Protein AF-A0A2G9QI27-F1 (afdb_monomer)

Foldseek 3Di:
DQCVVQDDPDDPVRQVVVVFKAKDWQCLCPPDQFDQDPNRTDDAFGKIWIWGLHPVLDTGTAWMFRHPDDDPVTDIDGPPDDPVSNVVRVVRVVVSVVVCCVQQVPQLLPAVLLQLLQVLLPVLPDPPRPSNVDGDDHDDDHPPSCVSSLLVAAPLCNQLVSVCVVSVNPPRPPPVCSVVVVVVSVVVCVVVVVVCCVVPVDPVCCVPPVSNVSSVVSCCCVVSVVPPSNDDPDD

Radius of gyration: 22.14 Å; Cα contacts (8 Å, |Δi|>4): 267; chains: 1; bounding box: 46×46×62 Å

InterPro domains:
  IPR000907 Lipo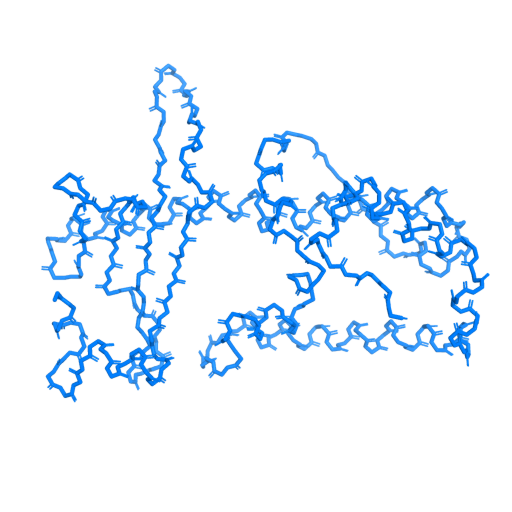xygenase [PTHR11771] (2-231)
  IPR013819 Lipoxygenase, C-terminal [PF00305] (10-133)
  IPR013819 Lipoxygenase, C-terminal [PF00305] (168-229)
  IPR013819 Lipoxygenase, C-terminal [PR00087] (83-100)
  IPR013819 Lipoxygenase, C-terminal [PR00087] (101-118)
  IPR013819 Lipoxygenase, C-terminal [PR00087] (121-141)
  IPR013819 Lipoxygenase, C-terminal [PS51393] (1-235)
  IPR020833 Lipoxygenase, iron binding site [PS00711] (101-115)
  IPR036226 Lipoxigenase, C-terminal domain superfamily [SSF48484] (5-232)

pLDDT: mean 85.85, std 13.84, range [34.34, 98.81]

Nearest PDB structures (foldseek):
  3v98-assembly1_A  TM=9.452E-01  e=3.274E-18  Homo sapiens
  7ttl-assembly1_A  TM=9.485E-01  e=6.113E-18  Homo sapiens
  7ttk-assembly2_B  TM=9.467E-01  e=7.671E-18  Homo sapiens
  7ttl-assembly2_D  TM=9.372E-01  e=9.095E-18  Homo sapiens
  3vf1-assembly1_A  TM=9.117E-01  e=5.371E-14  Gersemia fruticosa

Solvent-accessible surface area (backbone atoms only — not comparable to full-atom values): 13689 Å² total; per-residue (Å²): 133,51,52,85,76,66,42,88,90,57,51,73,69,58,38,46,76,72,67,33,53,46,76,51,74,37,60,88,46,56,89,59,86,63,60,64,58,92,88,39,78,51,84,84,51,15,28,36,38,36,28,36,50,44,101,82,63,45,79,42,77,46,37,36,27,57,45,83,66,81,50,96,92,40,60,72,44,32,80,85,47,57,77,64,60,36,49,50,55,51,49,51,47,52,52,41,49,50,56,46,40,54,49,43,63,42,41,39,66,47,35,45,50,40,21,35,53,19,54,30,31,68,74,44,35,56,86,85,37,80,75,40,79,71,64,82,56,74,89,91,91,54,69,74,63,44,63,56,47,62,74,71,48,31,57,53,66,71,37,65,70,51,36,36,52,76,67,69,52,75,80,57,67,89,47,59,69,59,62,54,47,51,53,52,48,53,53,52,51,52,54,52,49,55,54,45,56,70,78,42,87,44,74,63,55,59,72,68,32,64,48,60,51,49,27,55,49,46,33,40,42,71,60,50,65,62,44,72,85,29,57,78,95,71,134

Secondary structure (DSSP, 8-state):
-THHHH-SS--HHHHHHTT-EEEEE-GGGTTPPPPEETTEEP-----EEEEEE-TTS-EEEEEEESSSS-BTTB-EE-TTS-HHHHHHHHHHHHHHHHHHIIIIIIIIIIIIHHHHHHHHHHHHS-TTSGGGGG------S-HHHHHHHHHH--HHHHSHHHHHHHTT-SS-TT-HHHHHHHHHHHHHHHHHHHHHHHH-SSHHHHHH-HHHHHHHHHIIIIISTT-GGG--S--

Structure (mmCIF, N/CA/C/O backbone):
data_AF-A0A2G9QI27-F1
#
_entry.id   AF-A0A2G9QI27-F1
#
loop_
_atom_site.group_PDB
_atom_site.id
_atom_site.type_symbol
_atom_site.label_atom_id
_atom_site.label_alt_id
_atom_site.label_comp_id
_atom_site.label_asym_id
_atom_site.label_entity_id
_atom_site.label_seq_id
_atom_site.pdbx_PDB_ins_code
_atom_site.Cartn_x
_atom_site.Cartn_y
_atom_site.Cartn_z
_atom_site.occupancy
_atom_site.B_iso_or_equiv
_atom_site.auth_seq_id
_atom_site.auth_comp_id
_atom_site.auth_asym_id
_atom_site.auth_atom_id
_atom_site.pdbx_PDB_model_num
ATOM 1 N N . MET A 1 1 ? -12.528 -4.049 24.364 1.00 91.44 1 MET A N 1
ATOM 2 C CA . MET A 1 1 ? -12.536 -2.636 23.919 1.00 91.44 1 MET A CA 1
ATOM 3 C C . MET A 1 1 ? -13.543 -2.410 22.796 1.00 91.44 1 MET A C 1
ATOM 5 O O . MET A 1 1 ? -14.454 -1.628 22.989 1.00 91.44 1 MET A O 1
ATOM 9 N N . VAL A 1 2 ? -13.463 -3.137 21.677 1.00 95.81 2 VAL A N 1
ATOM 10 C CA . VAL A 1 2 ? -14.290 -2.882 20.474 1.00 95.81 2 VAL A CA 1
ATOM 11 C C . VAL A 1 2 ? -15.661 -3.584 20.431 1.00 95.81 2 VAL A C 1
ATOM 13 O O . VAL A 1 2 ? -16.327 -3.557 19.402 1.00 95.81 2 VAL A O 1
ATOM 16 N N . ALA A 1 3 ? -16.117 -4.204 21.525 1.00 95.19 3 ALA A N 1
ATOM 17 C CA . ALA A 1 3 ? -17.374 -4.970 21.545 1.00 95.19 3 ALA A CA 1
ATOM 18 C C . ALA A 1 3 ? -18.602 -4.125 21.151 1.00 95.19 3 ALA A C 1
ATOM 20 O O . ALA A 1 3 ? -19.490 -4.608 20.460 1.00 95.19 3 ALA A O 1
ATOM 21 N N . SER A 1 4 ? -18.623 -2.839 21.517 1.00 93.50 4 SER A N 1
ATOM 22 C CA . SER A 1 4 ? -19.683 -1.903 21.115 1.00 93.50 4 SER A CA 1
ATOM 23 C C . SER A 1 4 ? -19.742 -1.661 19.604 1.00 93.50 4 SER A C 1
ATOM 25 O O . SER A 1 4 ? -20.809 -1.347 19.089 1.00 93.50 4 SER A O 1
ATOM 27 N N . SER A 1 5 ? -18.615 -1.800 18.897 1.00 95.06 5 SER A N 1
ATOM 28 C CA . SER A 1 5 ? -18.556 -1.664 17.437 1.00 95.06 5 SER A CA 1
ATOM 29 C C . SER A 1 5 ? -18.973 -2.950 16.722 1.00 95.06 5 SER A C 1
ATOM 31 O O . SER A 1 5 ? -19.646 -2.870 15.704 1.00 95.06 5 SER A O 1
ATOM 33 N N . LEU A 1 6 ? -18.597 -4.116 17.261 1.00 95.38 6 LEU A N 1
ATOM 34 C CA . LEU A 1 6 ? -18.857 -5.424 16.641 1.00 95.38 6 LEU A CA 1
ATOM 35 C C . LEU A 1 6 ? -20.254 -5.991 16.957 1.00 95.38 6 LEU A C 1
ATOM 37 O O . LEU A 1 6 ? -20.771 -6.821 16.214 1.00 95.38 6 LEU A O 1
ATOM 41 N N . GLY A 1 7 ? -20.875 -5.552 18.055 1.00 92.00 7 GLY A N 1
ATOM 42 C CA . GLY A 1 7 ? -22.129 -6.116 18.556 1.00 92.00 7 GLY A CA 1
ATOM 43 C C . GLY A 1 7 ? -21.916 -7.360 19.427 1.00 92.00 7 GLY A C 1
ATOM 44 O O . GLY A 1 7 ? -20.814 -7.633 19.897 1.00 92.00 7 GLY A O 1
ATOM 45 N N . THR A 1 8 ? -22.995 -8.099 19.694 1.00 91.00 8 THR A N 1
ATOM 46 C CA . THR A 1 8 ? -22.996 -9.245 20.627 1.00 91.00 8 THR A CA 1
ATOM 47 C C . THR A 1 8 ? -22.889 -10.611 19.950 1.00 91.00 8 THR A C 1
ATOM 49 O O . THR A 1 8 ? -22.671 -11.606 20.635 1.00 91.00 8 THR A O 1
ATOM 52 N N . SER A 1 9 ? -23.057 -10.684 18.628 1.00 93.44 9 SER A N 1
ATOM 53 C CA . SER A 1 9 ? -23.069 -11.941 17.866 1.00 93.44 9 SER A CA 1
ATOM 54 C C . SER A 1 9 ? -21.678 -12.464 17.505 1.00 93.44 9 SER A C 1
ATOM 56 O O . SER A 1 9 ? -21.564 -13.584 17.021 1.00 93.44 9 SER A O 1
ATOM 58 N N . THR A 1 10 ? -20.637 -11.658 17.703 1.00 96.38 10 THR A N 1
ATOM 59 C CA . THR A 1 10 ? -19.260 -11.952 17.296 1.00 96.38 10 THR A CA 1
ATOM 60 C C . THR A 1 10 ? -18.267 -11.340 18.288 1.00 96.38 10 THR A C 1
ATOM 62 O O . THR A 1 10 ? -18.650 -10.701 19.271 1.00 96.38 10 THR A O 1
ATOM 65 N N . ASN A 1 11 ? -16.974 -11.546 18.060 1.00 96.75 11 ASN A N 1
ATOM 66 C CA . ASN A 1 11 ? -15.893 -10.944 18.831 1.00 96.75 11 ASN A CA 1
ATOM 67 C C . ASN A 1 11 ? -14.679 -10.667 17.927 1.00 96.75 11 ASN A C 1
ATOM 69 O O . ASN A 1 11 ? -14.624 -11.119 16.788 1.00 96.75 11 ASN A O 1
ATOM 73 N N . LEU A 1 12 ? -13.699 -9.919 18.442 1.00 97.12 12 LEU A N 1
ATOM 74 C CA . LEU A 1 12 ? -12.542 -9.487 17.651 1.00 97.12 12 LEU A CA 1
ATOM 75 C C . LEU A 1 12 ? -11.708 -10.656 17.103 1.00 97.12 12 LEU A C 1
ATOM 77 O O . LEU A 1 12 ? -11.203 -10.553 15.993 1.00 97.12 12 LEU A O 1
ATOM 81 N N . GLU A 1 13 ? -11.563 -11.739 17.867 1.00 97.50 13 GLU A N 1
ATOM 82 C CA . GLU A 1 13 ? -10.779 -12.907 17.452 1.00 97.50 13 GLU A CA 1
ATOM 83 C C . GLU A 1 13 ? -11.450 -13.609 16.267 1.00 97.50 13 GLU A C 1
ATOM 85 O O . GLU A 1 13 ? -10.797 -13.904 15.271 1.00 97.50 13 GLU A O 1
ATOM 90 N N . THR A 1 14 ? -12.770 -13.799 16.340 1.00 97.44 14 THR A N 1
ATOM 91 C CA . THR A 1 14 ? -13.564 -14.372 15.247 1.00 97.44 14 THR A CA 1
ATOM 92 C C . THR A 1 14 ? -13.491 -13.504 13.990 1.00 97.44 14 THR A C 1
ATOM 94 O O . THR A 1 14 ? -13.113 -14.000 12.936 1.00 97.44 14 THR A O 1
ATOM 97 N N . GLU A 1 15 ? -13.735 -12.194 14.097 1.00 97.44 15 GLU A N 1
ATOM 98 C CA . GLU A 1 15 ? -13.664 -11.289 12.936 1.00 97.44 15 GLU A CA 1
ATOM 99 C C . GLU A 1 15 ? -12.252 -11.205 12.327 1.00 97.44 15 GLU A C 1
ATOM 101 O O . GLU A 1 15 ? -12.100 -10.970 11.127 1.00 97.44 15 GLU A O 1
ATOM 106 N N . LEU A 1 16 ? -11.202 -11.381 13.137 1.00 96.31 16 LEU A N 1
ATOM 107 C CA . LEU A 1 16 ? -9.824 -11.442 12.652 1.00 96.31 16 LEU A CA 1
ATOM 108 C C . LEU A 1 16 ? -9.572 -12.734 11.863 1.00 96.31 16 LEU A C 1
ATOM 110 O O . LEU A 1 16 ? -8.996 -12.674 10.778 1.00 96.31 16 LEU A O 1
ATOM 114 N N . GLN A 1 17 ? -10.017 -13.879 12.387 1.00 96.44 17 GLN A N 1
ATOM 115 C CA . GLN A 1 17 ? -9.896 -15.185 11.728 1.00 96.44 17 GLN A CA 1
ATOM 116 C C . GLN A 1 17 ? -10.695 -15.247 10.421 1.00 96.44 17 GLN A C 1
ATOM 118 O O . GLN A 1 17 ? -10.209 -15.799 9.435 1.00 96.44 17 GLN A O 1
ATOM 123 N N . ASP A 1 18 ? -11.862 -14.605 10.389 1.00 95.38 18 ASP A N 1
ATOM 124 C CA . ASP A 1 18 ? -12.721 -14.509 9.206 1.00 95.38 18 ASP A CA 1
ATOM 125 C C . ASP A 1 18 ? -12.199 -13.499 8.161 1.00 95.38 18 ASP A C 1
ATOM 127 O O . ASP A 1 18 ? -12.771 -13.357 7.079 1.00 95.38 18 ASP A O 1
ATOM 131 N N . GLY A 1 19 ? -11.100 -12.788 8.446 1.00 95.00 19 GLY A N 1
ATOM 132 C CA . GLY A 1 19 ? -10.495 -11.827 7.520 1.00 95.00 19 GLY A CA 1
ATOM 133 C C . GLY A 1 19 ? -11.296 -10.530 7.366 1.00 95.00 19 GLY A C 1
ATOM 134 O O . GLY A 1 19 ? -11.237 -9.873 6.327 1.00 95.00 19 GLY A O 1
ATOM 135 N N . HIS A 1 20 ? -12.071 -10.150 8.383 1.00 96.06 20 HIS A N 1
ATOM 136 C CA . HIS A 1 20 ? -12.878 -8.926 8.393 1.00 96.06 20 HIS A CA 1
ATOM 137 C C . HIS A 1 20 ? -12.188 -7.744 9.081 1.00 96.06 20 HIS A C 1
ATOM 139 O O . HIS A 1 20 ? -12.701 -6.622 9.036 1.00 96.06 20 HIS A O 1
ATOM 145 N N . ILE A 1 21 ? -11.036 -7.969 9.714 1.00 97.75 21 ILE A N 1
ATOM 146 C CA . ILE A 1 21 ? -10.257 -6.939 10.402 1.00 97.75 21 ILE A CA 1
ATOM 147 C C . ILE A 1 21 ? -9.069 -6.507 9.545 1.00 97.75 21 ILE A C 1
ATOM 149 O O . ILE A 1 21 ? -8.271 -7.323 9.093 1.00 97.75 21 ILE A O 1
ATOM 153 N N . PHE A 1 22 ? -8.931 -5.196 9.376 1.00 97.62 22 PHE A N 1
ATOM 154 C CA . PHE A 1 22 ? -7.887 -4.559 8.580 1.00 97.62 22 PHE A CA 1
ATOM 155 C C . PHE A 1 22 ? -7.121 -3.550 9.425 1.00 97.62 22 PHE A C 1
ATOM 157 O O . PHE A 1 22 ? -7.638 -3.018 10.409 1.00 97.62 22 PHE A O 1
ATOM 164 N N . ILE A 1 23 ? -5.891 -3.244 9.022 1.00 97.81 23 ILE A N 1
ATOM 165 C CA . ILE A 1 23 ? -5.057 -2.263 9.711 1.00 97.81 23 ILE A CA 1
ATOM 166 C C . ILE A 1 23 ? -4.420 -1.291 8.721 1.00 97.81 23 ILE A C 1
ATOM 168 O O . ILE A 1 23 ? -3.881 -1.689 7.690 1.00 97.81 23 ILE A O 1
ATOM 172 N N . ALA A 1 24 ? -4.463 -0.005 9.062 1.00 97.75 24 ALA A N 1
ATOM 173 C CA . ALA A 1 24 ? -3.605 1.012 8.472 1.00 97.75 24 ALA A CA 1
ATOM 174 C C . ALA A 1 24 ? -2.523 1.384 9.495 1.00 97.75 24 ALA A C 1
ATOM 176 O O . ALA A 1 24 ? -2.810 2.057 10.491 1.00 97.75 24 ALA A O 1
ATOM 177 N N . ASP A 1 25 ? -1.299 0.907 9.261 1.00 98.12 25 ASP A N 1
ATOM 178 C CA . ASP A 1 25 ? -0.141 1.126 10.132 1.00 98.12 25 ASP A CA 1
ATOM 179 C C . ASP A 1 25 ? 0.815 2.167 9.528 1.00 98.12 25 ASP A C 1
ATOM 181 O O . ASP A 1 25 ? 1.464 1.938 8.506 1.00 98.12 25 ASP A O 1
ATOM 185 N N . TYR A 1 26 ? 0.924 3.318 10.192 1.00 97.12 26 TYR A N 1
ATOM 186 C CA . TYR A 1 26 ? 1.768 4.438 9.777 1.00 97.12 26 TYR A CA 1
ATOM 187 C C . TYR A 1 26 ? 3.135 4.439 10.477 1.00 97.12 26 TYR A C 1
ATOM 189 O O . TYR A 1 26 ? 3.754 5.494 10.643 1.00 97.12 26 TYR A O 1
ATOM 197 N N . LYS A 1 27 ? 3.652 3.265 10.860 1.00 96.62 27 LYS A N 1
ATOM 198 C CA . LYS A 1 27 ? 4.980 3.077 11.471 1.00 96.62 27 LYS A CA 1
ATOM 199 C C . LYS A 1 27 ? 6.125 3.768 10.734 1.00 96.62 27 LYS A C 1
ATOM 201 O O . LYS A 1 27 ? 7.091 4.191 11.365 1.00 96.62 27 LYS A O 1
ATOM 206 N N . ILE A 1 28 ? 6.027 3.937 9.414 1.00 92.44 28 ILE A N 1
ATOM 207 C CA . ILE A 1 28 ? 7.035 4.655 8.617 1.00 92.44 28 ILE A CA 1
ATOM 208 C C . ILE A 1 28 ? 7.287 6.092 9.116 1.00 92.44 28 ILE A C 1
ATOM 210 O O . ILE A 1 28 ? 8.400 6.611 8.974 1.00 92.44 28 ILE A O 1
ATOM 214 N N . LEU A 1 29 ? 6.283 6.708 9.751 1.00 91.12 29 LEU A N 1
ATOM 215 C CA . LEU A 1 29 ? 6.344 8.056 10.316 1.00 91.12 29 LEU A CA 1
ATOM 216 C C . LEU A 1 29 ? 6.991 8.111 11.706 1.00 91.12 29 LEU A C 1
ATOM 218 O O . LEU A 1 29 ? 7.265 9.200 12.216 1.00 91.12 29 LEU A O 1
ATOM 222 N N . GLU A 1 30 ? 7.262 6.962 12.330 1.00 93.12 30 GLU A N 1
ATOM 223 C CA . GLU A 1 30 ? 7.841 6.911 13.667 1.00 93.12 30 GLU A CA 1
ATOM 224 C C . GLU A 1 30 ? 9.182 7.667 13.705 1.00 93.12 30 GLU A C 1
ATOM 226 O O . GLU A 1 30 ? 10.089 7.459 12.882 1.00 93.12 30 GLU A O 1
ATOM 231 N N . LYS A 1 31 ? 9.303 8.577 14.682 1.00 87.31 31 LYS A N 1
ATOM 232 C CA . LYS A 1 31 ? 10.508 9.388 14.931 1.00 87.31 31 LYS A CA 1
ATOM 233 C C . LYS A 1 31 ? 10.975 10.179 13.699 1.00 87.31 31 LYS A C 1
ATOM 235 O O . LYS A 1 31 ? 12.172 10.443 13.555 1.00 87.31 31 LYS A O 1
ATOM 240 N N . ILE A 1 32 ? 10.070 10.539 12.787 1.00 82.44 32 ILE A N 1
ATOM 241 C CA . ILE A 1 32 ? 10.383 11.527 11.752 1.00 82.44 32 ILE A CA 1
ATOM 242 C C . ILE A 1 32 ? 10.510 12.907 12.424 1.00 82.44 32 ILE A C 1
ATOM 244 O O . ILE A 1 32 ? 9.596 13.315 13.145 1.00 82.44 32 ILE A O 1
ATOM 248 N N . PRO A 1 33 ? 11.628 13.633 12.225 1.00 81.94 33 PRO A N 1
ATOM 249 C CA . PRO A 1 33 ? 11.762 15.002 12.708 1.00 81.94 33 PRO A CA 1
ATOM 250 C C . PRO A 1 33 ? 10.695 15.906 12.091 1.00 81.94 33 PRO A C 1
ATOM 252 O O . PRO A 1 33 ? 10.458 15.859 10.884 1.00 81.94 33 PRO A O 1
ATOM 255 N N . THR A 1 34 ? 10.069 16.747 12.908 1.00 79.94 34 THR A N 1
ATOM 256 C CA . THR A 1 34 ? 9.043 17.681 12.445 1.00 79.94 34 THR A CA 1
ATOM 257 C C . THR A 1 34 ? 9.624 19.055 12.143 1.00 79.94 34 THR A C 1
ATOM 259 O O . THR A 1 34 ? 10.652 19.456 12.688 1.00 79.94 34 THR A O 1
ATOM 262 N N . ASN A 1 35 ? 8.951 19.782 11.253 1.00 78.94 35 ASN A N 1
ATOM 263 C CA . ASN A 1 35 ? 9.350 21.130 10.870 1.00 78.94 35 ASN A CA 1
ATOM 264 C C . ASN A 1 35 ? 8.940 22.172 11.934 1.00 78.94 35 ASN A C 1
ATOM 266 O O . ASN A 1 35 ? 8.091 21.919 12.793 1.00 78.94 35 ASN A O 1
ATOM 270 N N . THR A 1 36 ? 9.490 23.377 11.822 1.00 78.31 36 THR A N 1
ATOM 271 C CA . THR A 1 36 ? 9.045 24.574 12.539 1.00 78.31 36 THR A CA 1
ATOM 272 C C . THR A 1 36 ? 8.534 25.578 11.510 1.00 78.31 36 THR A C 1
ATOM 274 O O . THR A 1 36 ? 9.276 26.002 10.630 1.00 78.31 36 THR A O 1
ATOM 277 N N . ILE A 1 37 ? 7.264 25.972 11.609 1.00 73.00 37 ILE A N 1
ATOM 278 C CA . ILE A 1 37 ? 6.630 26.914 10.675 1.00 73.00 37 ILE A CA 1
ATOM 279 C C . ILE A 1 37 ? 6.314 28.193 11.435 1.00 73.00 37 ILE A C 1
ATOM 281 O O . ILE A 1 37 ? 5.560 28.157 12.406 1.00 73.00 37 ILE A O 1
ATOM 285 N N . LYS A 1 38 ? 6.874 29.326 10.988 1.00 84.31 38 LYS A N 1
ATOM 286 C CA . LYS A 1 38 ? 6.726 30.631 11.663 1.00 84.31 38 LYS A CA 1
ATOM 287 C C . LYS A 1 38 ? 7.052 30.530 13.160 1.00 84.31 38 LYS A C 1
ATOM 289 O O . LYS A 1 38 ? 6.225 30.875 13.998 1.00 84.31 38 LYS A O 1
ATOM 294 N N . GLU A 1 39 ? 8.211 29.941 13.465 1.00 91.75 39 GLU A N 1
ATOM 295 C CA . GLU A 1 39 ? 8.712 29.690 14.831 1.00 91.75 39 GLU A CA 1
ATOM 296 C C . GLU A 1 39 ? 7.841 28.753 15.691 1.00 91.75 39 GLU A C 1
ATOM 298 O O . GLU A 1 39 ? 8.167 28.471 16.841 1.00 91.75 39 GLU A O 1
ATOM 303 N N . LYS A 1 40 ? 6.766 28.183 15.132 1.00 78.44 40 LYS A N 1
ATOM 304 C CA . LYS A 1 40 ? 5.913 27.211 15.820 1.00 78.44 40 LYS A CA 1
ATOM 305 C C . LYS A 1 40 ? 6.302 25.794 15.436 1.00 78.44 40 LYS A C 1
ATOM 307 O O . LYS A 1 40 ? 6.199 25.402 14.267 1.00 78.44 40 LYS A O 1
ATOM 312 N N . LYS A 1 41 ? 6.707 25.013 16.437 1.00 85.81 41 LYS A N 1
ATOM 313 C CA . LYS A 1 41 ? 6.976 23.581 16.288 1.00 85.81 41 LYS A CA 1
ATOM 314 C C . LYS A 1 41 ? 5.732 22.869 15.754 1.00 85.81 41 LYS A C 1
ATOM 316 O O . LYS A 1 41 ? 4.639 23.047 16.286 1.00 85.81 41 LYS A O 1
ATOM 321 N N . GLN A 1 42 ? 5.910 22.084 14.697 1.00 88.38 42 GLN A N 1
ATOM 322 C CA . GLN A 1 42 ? 4.878 21.201 14.165 1.00 88.38 42 GLN A CA 1
ATOM 323 C C . GLN A 1 42 ? 4.987 19.818 14.812 1.00 88.38 42 GLN A C 1
ATOM 325 O O . GLN A 1 42 ? 6.015 19.459 15.395 1.00 88.38 42 GLN A O 1
ATOM 330 N N . TYR A 1 43 ? 3.925 19.031 14.695 1.00 85.62 43 TYR A N 1
ATOM 331 C CA . TYR A 1 43 ? 3.801 17.730 15.340 1.00 85.62 43 TYR A CA 1
ATOM 332 C C . TYR A 1 43 ? 3.330 16.695 14.324 1.00 85.62 43 TYR A C 1
ATOM 334 O O . TYR A 1 43 ? 2.619 17.026 13.379 1.00 85.62 43 TYR A O 1
ATOM 342 N N . LEU A 1 44 ? 3.752 15.453 14.529 1.00 89.00 44 LEU A N 1
ATOM 343 C CA . LEU A 1 44 ? 3.434 14.322 13.672 1.00 89.00 44 LEU A CA 1
ATOM 344 C C . LEU A 1 44 ? 3.187 13.101 14.554 1.00 89.00 44 LEU A C 1
ATOM 346 O O . LEU A 1 44 ? 3.934 12.863 15.504 1.00 89.00 44 LEU A O 1
ATOM 350 N N . ALA A 1 45 ? 2.146 12.347 14.223 1.00 93.62 45 ALA A N 1
ATOM 351 C CA . ALA A 1 45 ? 1.829 11.066 14.837 1.00 93.62 45 ALA A CA 1
ATOM 352 C C . ALA A 1 45 ? 2.276 9.911 13.923 1.00 93.62 45 ALA A C 1
ATOM 354 O O . ALA A 1 45 ? 2.416 10.089 12.713 1.00 93.62 45 ALA A O 1
ATOM 355 N N . ALA A 1 46 ? 2.441 8.717 14.495 1.00 96.69 46 ALA A N 1
ATOM 356 C CA . ALA A 1 46 ? 2.664 7.474 13.750 1.00 96.69 46 ALA A CA 1
ATOM 357 C C . ALA A 1 46 ? 1.566 6.461 14.116 1.00 96.69 46 ALA A C 1
ATOM 359 O O . ALA A 1 46 ? 1.837 5.491 14.833 1.00 96.69 46 ALA A O 1
ATOM 360 N N . PRO A 1 47 ? 0.309 6.737 13.721 1.00 98.06 47 PRO A N 1
ATOM 361 C CA . PRO A 1 47 ? -0.837 6.012 14.236 1.00 98.06 47 PRO A CA 1
ATOM 362 C C . PRO A 1 47 ? -0.952 4.584 13.692 1.00 98.06 47 PRO A C 1
ATOM 364 O O . PRO A 1 47 ? -0.442 4.261 12.622 1.00 98.06 47 PRO A O 1
ATOM 367 N N . MET A 1 48 ? -1.707 3.762 14.412 1.00 98.62 48 MET A N 1
ATOM 368 C CA . MET A 1 48 ? -2.288 2.509 13.936 1.00 98.62 48 MET A CA 1
ATOM 369 C C . MET A 1 48 ? -3.809 2.645 13.997 1.00 98.62 48 MET A C 1
ATOM 371 O O . MET A 1 48 ? -4.363 2.973 15.049 1.00 98.62 48 MET A O 1
ATOM 375 N N . CYS A 1 49 ? -4.481 2.424 12.869 1.00 98.62 49 CYS A N 1
ATOM 376 C CA . CYS A 1 49 ? -5.937 2.468 12.760 1.00 98.62 49 CYS A CA 1
ATOM 377 C C . CYS A 1 49 ? -6.457 1.068 12.434 1.00 98.62 49 CYS A C 1
ATOM 379 O O . CYS A 1 49 ? -6.141 0.530 11.372 1.00 98.62 49 CYS A O 1
ATOM 381 N N . LEU A 1 50 ? -7.239 0.491 13.344 1.00 98.50 50 LEU A N 1
ATOM 382 C CA . LEU A 1 50 ? -7.904 -0.790 13.150 1.00 98.50 50 LEU A CA 1
ATOM 383 C C . LEU A 1 50 ? -9.275 -0.549 12.519 1.00 98.50 50 LEU A C 1
ATOM 385 O O . LEU A 1 50 ? -10.063 0.261 13.022 1.00 98.50 50 LEU A O 1
ATOM 389 N N . LEU A 1 51 ? -9.562 -1.259 11.436 1.00 98.19 51 LEU A N 1
ATOM 390 C CA . LEU A 1 51 ? -10.813 -1.168 10.702 1.00 98.19 51 LEU A CA 1
ATOM 391 C C . LEU A 1 51 ? -11.513 -2.523 10.661 1.00 98.19 51 LEU A C 1
ATOM 393 O O . LEU A 1 51 ? -10.871 -3.569 10.683 1.00 98.19 51 LEU A O 1
ATOM 397 N N . TRP A 1 52 ? -12.834 -2.484 10.569 1.00 97.69 52 TRP A N 1
ATOM 398 C CA . TRP A 1 52 ? -13.683 -3.659 10.444 1.00 97.69 52 TRP A CA 1
ATOM 399 C C . TRP A 1 52 ? -14.555 -3.536 9.203 1.00 97.69 52 TRP A C 1
ATOM 401 O O . TRP A 1 52 ? -15.157 -2.484 8.975 1.00 97.69 52 TRP A O 1
ATOM 411 N N . LYS A 1 53 ? -14.605 -4.597 8.397 1.00 96.12 53 LYS A N 1
ATOM 412 C CA . LYS A 1 53 ? -15.592 -4.753 7.332 1.00 96.12 53 LYS A CA 1
ATOM 413 C C . LYS A 1 53 ? -16.891 -5.228 7.974 1.00 96.12 53 LYS A C 1
ATOM 415 O O . LYS A 1 53 ? -17.014 -6.394 8.334 1.00 96.12 53 LYS A O 1
ATOM 420 N N . ASN A 1 54 ? -17.843 -4.317 8.130 1.00 94.25 54 ASN A N 1
ATOM 421 C CA . ASN A 1 54 ? -19.133 -4.644 8.727 1.00 94.25 54 ASN A CA 1
ATOM 422 C C . ASN A 1 54 ? -19.980 -5.548 7.796 1.00 94.25 54 ASN A C 1
ATOM 424 O O . ASN A 1 54 ? -19.648 -5.706 6.618 1.00 94.25 54 ASN A O 1
ATOM 428 N N . PRO A 1 55 ? -21.110 -6.108 8.269 1.00 93.56 55 PRO A N 1
ATOM 429 C CA . PRO A 1 55 ? -21.996 -6.936 7.441 1.00 93.56 55 PRO A CA 1
ATOM 430 C C . PRO A 1 55 ? -22.653 -6.203 6.259 1.00 93.56 55 PRO A C 1
ATOM 432 O O . PRO A 1 55 ? -23.306 -6.835 5.436 1.00 93.56 55 PRO A O 1
ATOM 435 N N . GLN A 1 56 ? -22.524 -4.875 6.188 1.00 93.31 56 GLN A N 1
ATOM 436 C CA . GLN A 1 56 ? -22.945 -4.049 5.053 1.00 93.31 56 GLN A CA 1
ATOM 437 C C . GLN A 1 56 ? -21.793 -3.808 4.065 1.00 93.31 56 GLN A C 1
ATOM 439 O O . GLN A 1 56 ? -21.902 -2.934 3.206 1.00 93.31 56 GLN A O 1
ATOM 444 N N . ASP A 1 57 ? -20.690 -4.553 4.196 1.00 92.75 57 ASP A N 1
ATOM 445 C CA . ASP A 1 57 ? -19.516 -4.480 3.331 1.00 92.75 57 ASP A CA 1
ATOM 446 C C . ASP A 1 57 ? -18.820 -3.106 3.338 1.00 92.75 57 ASP A C 1
ATOM 448 O O . ASP A 1 57 ? -18.151 -2.705 2.382 1.00 92.75 57 ASP A O 1
ATOM 452 N N . GLN A 1 58 ? -18.952 -2.374 4.448 1.00 93.44 58 GLN A N 1
ATOM 453 C CA . GLN A 1 58 ? -18.294 -1.091 4.672 1.00 93.44 58 GLN A CA 1
ATOM 454 C C . GLN A 1 58 ? -17.112 -1.256 5.617 1.00 93.44 58 GLN A C 1
ATOM 456 O O . GLN A 1 58 ? -17.234 -1.838 6.696 1.00 93.44 58 GLN A O 1
ATOM 461 N N . LEU A 1 59 ? -15.980 -0.667 5.243 1.00 95.06 59 LEU A N 1
ATOM 462 C CA . LEU A 1 59 ? -14.801 -0.618 6.092 1.00 95.06 59 LEU A CA 1
ATOM 463 C C . LEU A 1 59 ? -14.884 0.591 7.034 1.00 95.06 59 LEU A C 1
ATOM 465 O O . LEU A 1 59 ? -14.822 1.739 6.590 1.00 95.06 59 LEU A O 1
ATOM 469 N N . VAL A 1 60 ? -15.022 0.343 8.336 1.00 96.88 60 VAL A N 1
ATOM 470 C CA . VAL A 1 60 ? -15.198 1.389 9.354 1.00 96.88 60 VAL A CA 1
ATOM 471 C C . VAL A 1 60 ? -14.108 1.326 10.429 1.00 96.88 60 VAL A C 1
ATOM 473 O O . VAL A 1 60 ? -13.722 0.232 10.837 1.00 96.88 60 VAL A O 1
ATOM 476 N N . PRO A 1 61 ? -13.586 2.469 10.913 1.00 98.19 61 PRO A N 1
ATOM 477 C CA . PRO A 1 61 ? -12.579 2.480 11.971 1.00 98.19 61 PRO A CA 1
ATOM 478 C C . PRO A 1 61 ? -13.202 2.124 13.327 1.00 98.19 61 PRO A C 1
ATOM 480 O O . PRO A 1 61 ? -14.196 2.731 13.727 1.00 98.19 61 PRO A O 1
ATOM 483 N N . ILE A 1 62 ? -12.586 1.184 14.047 1.00 98.50 62 ILE A N 1
ATOM 484 C CA . ILE A 1 62 ? -13.068 0.684 15.348 1.00 98.50 62 ILE A CA 1
ATOM 485 C C . ILE A 1 62 ? -12.093 0.940 16.505 1.00 98.50 62 ILE A C 1
ATOM 487 O O . ILE A 1 62 ? -12.507 0.903 17.662 1.00 98.50 62 ILE A O 1
ATOM 491 N N . ALA A 1 63 ? -10.820 1.225 16.218 1.00 98.62 63 ALA A N 1
ATOM 492 C CA . ALA A 1 63 ? -9.834 1.631 17.219 1.00 98.62 63 ALA A CA 1
ATOM 493 C C . ALA A 1 63 ? -8.684 2.423 16.581 1.00 98.62 63 ALA A C 1
ATOM 495 O O . ALA A 1 63 ? -8.264 2.118 15.464 1.00 98.62 63 ALA A O 1
ATOM 496 N N . ILE A 1 64 ? -8.155 3.422 17.290 1.00 98.81 64 ILE A N 1
ATOM 497 C CA . ILE A 1 64 ? -6.999 4.218 16.852 1.00 98.81 64 ILE A CA 1
ATOM 498 C C . ILE A 1 64 ? -6.013 4.380 18.009 1.00 98.81 64 ILE A C 1
ATOM 500 O O . ILE A 1 64 ? -6.371 4.901 19.060 1.00 98.81 64 ILE A O 1
ATOM 504 N N . GLN A 1 65 ? -4.747 4.026 17.789 1.00 98.50 65 GLN A N 1
ATOM 505 C CA . GLN A 1 65 ? -3.634 4.380 18.676 1.00 98.50 65 GLN A CA 1
ATOM 506 C C . GLN A 1 65 ? -2.724 5.373 17.947 1.00 98.50 65 GLN A C 1
ATOM 508 O O . GLN A 1 65 ? -2.303 5.099 16.830 1.00 98.50 65 GLN A O 1
ATOM 513 N N . LEU A 1 66 ? -2.410 6.532 18.541 1.00 97.75 66 LEU A N 1
ATOM 514 C CA . LEU A 1 66 ? -1.673 7.609 17.845 1.00 97.75 66 LEU A CA 1
ATOM 515 C C . LEU A 1 66 ? -0.139 7.451 17.837 1.00 97.75 66 LEU A C 1
ATOM 517 O O . LEU A 1 66 ? 0.564 8.225 17.185 1.00 97.75 66 LEU A O 1
ATOM 521 N N . SER A 1 67 ? 0.383 6.443 18.533 1.00 96.06 67 SER A N 1
ATOM 522 C CA . SER A 1 67 ? 1.806 6.098 18.571 1.00 96.06 67 SER A CA 1
ATOM 523 C C . SER A 1 67 ? 1.995 4.599 18.370 1.00 96.06 67 SER A C 1
ATOM 525 O O . SER A 1 67 ? 1.089 3.807 18.623 1.00 96.06 67 SER A O 1
ATOM 527 N N . GLN A 1 68 ? 3.198 4.211 17.959 1.00 97.00 68 GLN A N 1
ATOM 528 C CA . GLN A 1 68 ? 3.601 2.816 17.784 1.00 97.00 68 GLN A CA 1
ATOM 529 C C . GLN A 1 68 ? 3.798 2.090 19.120 1.00 97.00 68 GLN A C 1
ATOM 531 O O . GLN A 1 68 ? 3.546 0.893 19.221 1.00 97.00 68 GLN A O 1
ATOM 536 N N . THR A 1 69 ? 4.219 2.814 20.160 1.00 95.25 69 THR A N 1
ATOM 537 C CA . THR A 1 69 ? 4.481 2.235 21.482 1.00 95.25 69 THR A CA 1
ATOM 538 C C . THR A 1 69 ? 3.267 2.434 22.392 1.00 95.25 69 THR A C 1
ATOM 540 O O . THR A 1 69 ? 2.912 3.588 22.645 1.00 95.25 69 THR A O 1
ATOM 543 N N . PRO A 1 70 ? 2.636 1.360 22.903 1.00 94.25 70 PRO A N 1
ATOM 544 C CA . PRO A 1 70 ? 1.548 1.480 23.869 1.00 94.25 70 PRO A CA 1
ATOM 545 C C . PRO A 1 70 ? 2.069 2.003 25.215 1.00 94.25 70 PRO A C 1
ATOM 547 O O . PRO A 1 70 ? 3.223 1.774 25.582 1.00 94.25 70 PRO A O 1
ATOM 550 N N . GLY A 1 71 ? 1.218 2.687 25.976 1.00 90.06 71 GLY A N 1
ATOM 551 C CA . GLY A 1 71 ? 1.567 3.173 27.310 1.00 90.06 71 GLY A CA 1
ATOM 552 C C . GLY A 1 71 ? 0.492 4.069 27.911 1.00 90.06 71 GLY A C 1
ATOM 553 O O . GLY A 1 71 ? -0.466 4.437 27.238 1.00 90.06 71 GLY A O 1
ATOM 554 N N . GLU A 1 72 ? 0.682 4.460 29.171 1.00 88.69 72 GLU A N 1
ATOM 555 C CA . GLU A 1 72 ? -0.278 5.268 29.942 1.00 88.69 72 GLU A CA 1
ATOM 556 C C . GLU A 1 72 ? -0.663 6.586 29.243 1.00 88.69 72 GLU A C 1
ATOM 558 O O . GLU A 1 72 ? -1.809 7.018 29.301 1.00 88.69 72 GLU A O 1
ATOM 563 N N . HIS A 1 73 ? 0.272 7.192 28.503 1.00 89.75 73 HIS A N 1
ATOM 564 C CA . HIS A 1 73 ? 0.051 8.431 27.745 1.00 89.75 73 HIS A CA 1
ATOM 565 C C . HIS A 1 73 ? -0.289 8.214 26.263 1.00 89.75 73 HIS A C 1
ATOM 567 O O . HIS A 1 73 ? -0.321 9.168 25.489 1.00 89.75 73 HIS A O 1
ATOM 573 N N . THR A 1 74 ? -0.506 6.968 25.842 1.00 90.94 74 THR A N 1
ATOM 574 C CA . THR A 1 74 ? -0.893 6.616 24.469 1.00 90.94 74 THR A CA 1
ATOM 575 C C . THR A 1 74 ? -2.177 5.787 24.516 1.00 90.94 74 THR A C 1
ATOM 577 O O . THR A 1 74 ? -2.123 4.564 24.369 1.00 90.94 74 THR A O 1
ATOM 580 N N . PRO A 1 75 ? -3.335 6.429 24.753 1.00 96.12 75 PRO A N 1
ATOM 581 C CA . PRO A 1 75 ? -4.602 5.721 24.805 1.00 96.12 75 PRO A CA 1
ATOM 582 C C . PRO A 1 75 ? -4.971 5.147 23.433 1.00 96.12 75 PRO A C 1
ATOM 584 O O . PRO A 1 75 ? -4.580 5.665 22.380 1.00 96.12 75 PRO A O 1
ATOM 587 N N . VAL A 1 76 ? -5.770 4.083 23.464 1.00 98.06 76 VAL A N 1
ATOM 588 C CA . VAL A 1 76 ? -6.470 3.567 22.289 1.00 98.06 76 VAL A CA 1
ATOM 589 C C . VAL A 1 76 ? -7.841 4.229 22.254 1.00 98.06 76 VAL A C 1
ATOM 591 O O . VAL A 1 76 ? -8.695 3.923 23.083 1.00 98.06 76 VAL A O 1
ATOM 594 N N . PHE A 1 77 ? -8.027 5.136 21.301 1.00 98.44 77 PHE A N 1
ATOM 595 C CA . PHE A 1 77 ? -9.284 5.838 21.081 1.00 98.44 77 PHE A CA 1
ATOM 596 C C . PHE A 1 77 ? -10.290 4.927 20.378 1.00 98.44 77 PHE A C 1
ATOM 598 O O . PHE A 1 77 ? -9.928 4.180 19.462 1.00 98.44 77 PHE A O 1
ATOM 605 N N . LEU A 1 78 ? -11.554 5.021 20.777 1.00 98.50 78 LEU A N 1
ATOM 606 C CA . LEU A 1 78 ? -12.661 4.206 20.283 1.00 98.50 78 LEU A CA 1
ATOM 607 C C . LEU A 1 78 ? -13.814 5.089 19.774 1.00 98.50 78 LEU A C 1
ATOM 609 O O . LEU A 1 78 ? -14.001 6.205 20.259 1.00 98.50 78 LEU A O 1
ATOM 613 N N . PRO A 1 79 ? -14.673 4.581 18.869 1.00 98.06 79 PRO A N 1
ATOM 614 C CA . PRO A 1 79 ? -15.890 5.284 18.455 1.00 98.06 79 PRO A CA 1
ATOM 615 C C . PRO A 1 79 ? -16.855 5.626 19.598 1.00 98.06 79 PRO A C 1
ATOM 617 O O . PRO A 1 79 ? -17.689 6.513 19.437 1.00 98.06 79 PRO A O 1
ATOM 620 N N . SER A 1 80 ? -16.766 4.908 20.723 1.00 97.38 80 SER A N 1
ATOM 621 C CA . SER A 1 80 ? -17.572 5.126 21.929 1.00 97.38 80 SER A CA 1
ATOM 622 C C . SER A 1 80 ? -17.047 6.231 22.848 1.00 97.38 80 SER A C 1
ATOM 624 O O . SER A 1 80 ? -17.725 6.561 23.820 1.00 97.38 80 SER A O 1
ATOM 626 N N . ASP A 1 81 ? -15.854 6.767 22.583 1.00 98.06 81 ASP A N 1
ATOM 627 C CA . ASP A 1 81 ? -15.302 7.881 23.353 1.00 98.06 81 ASP A CA 1
ATOM 628 C C . ASP A 1 81 ? -16.084 9.175 23.084 1.00 98.06 81 ASP A C 1
ATOM 630 O O . ASP A 1 81 ? -17.027 9.223 22.285 1.00 98.06 81 ASP A O 1
ATOM 634 N N . SER A 1 82 ? -15.694 10.265 23.752 1.00 98.19 82 SER A N 1
ATOM 635 C CA . SER A 1 82 ? -16.328 11.556 23.512 1.00 98.19 82 SER A CA 1
ATOM 636 C C . SER A 1 82 ? -16.226 11.951 22.033 1.00 98.19 82 SER A C 1
ATOM 638 O O . SER A 1 82 ? -15.257 11.638 21.332 1.00 98.19 82 SER A O 1
ATOM 640 N N . LYS A 1 83 ? -17.228 12.698 21.555 1.00 97.75 83 LYS A N 1
ATOM 641 C CA . LYS A 1 83 ? -17.299 13.159 20.159 1.00 97.75 83 LYS A CA 1
ATOM 642 C C . LYS A 1 83 ? -15.986 13.790 19.687 1.00 97.75 83 LYS A C 1
ATOM 644 O O . LYS A 1 83 ? -15.593 13.582 18.540 1.00 97.75 83 LYS A O 1
ATOM 649 N N . PHE A 1 84 ? -15.342 14.587 20.539 1.00 98.25 84 PHE A N 1
ATOM 650 C CA . PHE A 1 84 ? -14.133 15.318 20.172 1.00 98.25 84 PHE A CA 1
ATOM 651 C C . PHE A 1 84 ? -12.870 14.466 20.263 1.00 98.25 84 PHE A C 1
ATOM 653 O O . PHE A 1 84 ? -12.013 14.623 19.396 1.00 98.25 84 PHE A O 1
ATOM 660 N N . ASP A 1 85 ? -12.782 13.529 21.207 1.00 98.12 85 ASP A N 1
ATOM 661 C CA . ASP A 1 85 ? -11.631 12.623 21.306 1.00 98.12 85 ASP A CA 1
ATOM 662 C C . ASP A 1 85 ? -11.555 11.715 20.077 1.00 98.12 85 ASP A C 1
ATOM 664 O O . ASP A 1 85 ? -10.530 11.660 19.392 1.00 98.12 85 ASP A O 1
ATOM 668 N N . TRP A 1 86 ? -12.680 11.092 19.710 1.00 98.56 86 TRP A N 1
ATOM 669 C CA . TRP A 1 86 ? -12.737 10.240 18.525 1.00 98.56 86 TRP A CA 1
ATOM 670 C C . TRP A 1 86 ? -12.520 11.022 17.225 1.00 98.56 86 TRP A C 1
ATOM 672 O O . TRP A 1 86 ? -11.852 10.555 16.298 1.00 98.56 86 TRP A O 1
ATOM 682 N N . LEU A 1 87 ? -13.071 12.238 17.135 1.00 98.56 87 LEU A N 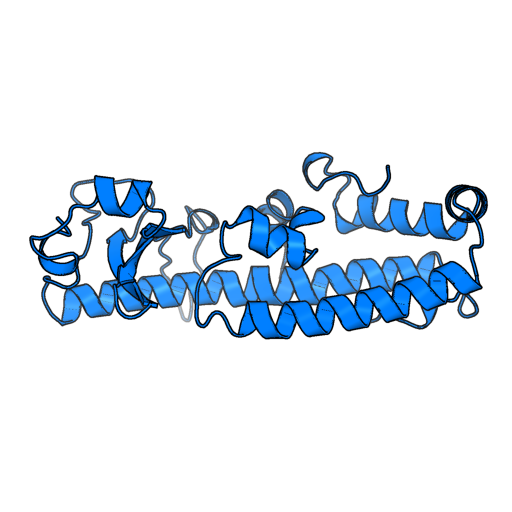1
ATOM 683 C CA . LEU A 1 87 ? -12.851 13.102 15.978 1.00 98.56 87 LEU A CA 1
ATOM 684 C C . LEU A 1 87 ? -11.373 13.488 15.842 1.00 98.56 87 LEU A C 1
ATOM 686 O O . LEU A 1 87 ? -10.826 13.395 14.744 1.00 98.56 87 LEU A O 1
ATOM 690 N N . LEU A 1 88 ? -10.725 13.886 16.938 1.00 98.25 88 LEU A N 1
ATOM 691 C CA . LEU A 1 88 ? -9.323 14.289 16.934 1.00 98.25 88 LEU A CA 1
ATOM 692 C C . LEU A 1 88 ? -8.403 13.116 16.575 1.00 98.25 88 LEU A C 1
ATOM 694 O O . LEU A 1 88 ? -7.504 13.289 15.751 1.00 98.25 88 LEU A O 1
ATOM 698 N N . ALA A 1 89 ? -8.663 11.917 17.103 1.00 98.50 89 ALA A N 1
ATOM 699 C CA . ALA A 1 89 ? -7.918 10.712 16.744 1.00 98.50 89 ALA A CA 1
ATOM 700 C C . ALA A 1 89 ? -7.975 10.435 15.229 1.00 98.50 89 ALA A C 1
ATOM 702 O O . ALA A 1 89 ? -6.942 10.222 14.590 1.00 98.50 89 ALA A O 1
ATOM 703 N N . LYS A 1 90 ? -9.164 10.535 14.618 1.00 98.50 90 LYS A N 1
ATOM 704 C CA . LYS A 1 90 ? -9.328 10.389 13.162 1.00 98.50 90 LYS A CA 1
ATOM 705 C C . LYS A 1 90 ? -8.622 11.489 12.365 1.00 98.50 90 LYS A C 1
ATOM 707 O O . LYS A 1 90 ? -8.060 11.195 11.313 1.00 98.50 90 LYS A O 1
ATOM 712 N N . ILE A 1 91 ? -8.622 12.736 12.844 1.00 98.31 91 ILE A N 1
ATOM 713 C CA . ILE A 1 91 ? -7.889 13.841 12.198 1.00 98.31 91 ILE A CA 1
ATOM 714 C C . ILE A 1 91 ? -6.387 13.544 12.172 1.00 98.31 91 ILE A C 1
ATOM 716 O O . ILE A 1 91 ? -5.751 13.743 11.139 1.00 98.31 91 ILE A O 1
ATOM 720 N N . TRP A 1 92 ? -5.824 13.012 13.258 1.00 97.62 92 TRP A N 1
ATOM 721 C CA . TRP A 1 92 ? -4.415 12.616 13.295 1.00 97.62 92 TRP A CA 1
ATOM 722 C C . TRP A 1 92 ? -4.089 11.459 12.347 1.00 97.62 92 TRP A C 1
ATOM 724 O O . TRP A 1 92 ? -3.046 11.494 11.696 1.00 97.62 92 TRP A O 1
ATOM 734 N N . VAL A 1 93 ? -4.993 10.486 12.191 1.00 98.50 93 VAL A N 1
ATOM 735 C CA . VAL A 1 93 ? -4.859 9.446 11.154 1.00 98.50 93 VAL A CA 1
ATOM 736 C C . VAL A 1 93 ? -4.878 10.062 9.753 1.00 98.50 93 VAL A C 1
ATOM 738 O O . VAL A 1 93 ? -4.025 9.735 8.936 1.00 98.50 93 VAL A O 1
ATOM 741 N N . ARG A 1 94 ? -5.789 11.003 9.472 1.00 97.19 94 ARG A N 1
ATOM 742 C CA . ARG A 1 94 ? -5.832 11.708 8.177 1.00 97.19 94 ARG A CA 1
ATOM 743 C C . ARG A 1 94 ? -4.595 12.572 7.928 1.00 97.19 94 ARG A C 1
ATOM 745 O O . ARG A 1 94 ? -4.156 12.671 6.789 1.00 97.19 94 ARG A O 1
ATOM 752 N N . ASN A 1 95 ? -4.028 13.185 8.966 1.00 94.38 95 ASN A N 1
ATOM 753 C CA . ASN A 1 95 ? -2.770 13.919 8.854 1.00 94.38 95 ASN A CA 1
ATOM 754 C C . ASN A 1 95 ? -1.607 12.983 8.500 1.00 94.38 95 ASN A C 1
ATOM 756 O O . ASN A 1 95 ? -0.847 13.307 7.593 1.00 94.38 95 ASN A O 1
ATOM 760 N N . ALA A 1 96 ? -1.498 11.829 9.165 1.00 93.50 96 ALA A N 1
ATOM 761 C CA . ALA A 1 96 ? -0.494 10.812 8.856 1.00 93.50 96 ALA A CA 1
ATOM 762 C C . ALA A 1 96 ? -0.635 10.282 7.418 1.00 93.50 96 ALA A C 1
ATOM 764 O O . ALA A 1 96 ? 0.351 10.246 6.682 1.00 93.50 96 ALA A O 1
ATOM 765 N N . ASP A 1 97 ? -1.863 9.961 7.001 1.00 94.69 97 ASP A N 1
ATOM 766 C CA . ASP A 1 97 ? -2.173 9.540 5.631 1.00 94.69 97 ASP A CA 1
ATOM 767 C C . ASP A 1 97 ? -1.755 10.585 4.601 1.00 94.69 97 ASP A C 1
ATOM 769 O O . ASP A 1 97 ? -1.090 10.249 3.632 1.00 94.69 97 ASP A O 1
ATOM 773 N N . PHE A 1 98 ? -2.039 11.865 4.850 1.00 87.94 98 PHE A N 1
ATOM 774 C CA . PHE A 1 98 ? -1.608 12.945 3.966 1.00 87.94 98 PHE A CA 1
ATOM 775 C C . PHE A 1 98 ? -0.078 13.000 3.802 1.00 87.94 98 PHE A C 1
ATOM 777 O O . PHE A 1 98 ? 0.407 13.152 2.683 1.00 87.94 98 PHE A O 1
ATOM 784 N N . GLN A 1 99 ? 0.698 12.832 4.883 1.00 86.12 99 GLN A N 1
ATOM 785 C CA . GLN A 1 99 ? 2.166 12.839 4.787 1.00 86.12 99 GLN A CA 1
ATOM 786 C C . GLN A 1 99 ? 2.702 11.664 3.958 1.00 86.12 99 GLN A C 1
ATOM 788 O O . GLN A 1 99 ? 3.619 11.839 3.155 1.00 86.12 99 GLN A O 1
ATOM 793 N N . VAL A 1 100 ? 2.145 10.464 4.157 1.00 87.44 100 VAL A N 1
ATOM 794 C CA . VAL A 1 100 ? 2.546 9.267 3.402 1.00 87.44 100 VAL A CA 1
ATOM 795 C C . VAL A 1 100 ? 2.082 9.361 1.950 1.00 87.44 100 VAL A C 1
ATOM 797 O O . VAL A 1 100 ? 2.859 9.053 1.050 1.00 87.44 100 VAL A O 1
ATOM 800 N N . HIS A 1 101 ? 0.860 9.837 1.709 1.00 86.81 101 HIS A N 1
ATOM 801 C CA . HIS A 1 101 ? 0.315 10.047 0.373 1.00 86.81 101 HIS A CA 1
ATOM 802 C C . HIS A 1 101 ? 1.215 10.961 -0.452 1.00 86.81 101 HIS A C 1
ATOM 804 O O . HIS A 1 101 ? 1.698 10.546 -1.501 1.00 86.81 101 HIS A O 1
ATOM 810 N N . GLU A 1 102 ? 1.471 12.182 0.026 1.00 75.50 102 GLU A N 1
ATOM 811 C CA . GLU A 1 102 ? 2.186 13.170 -0.780 1.00 75.50 102 GLU A CA 1
ATOM 812 C C . GLU A 1 102 ? 3.604 12.727 -1.111 1.00 75.50 102 GLU A C 1
ATOM 814 O O . GLU A 1 102 ? 4.064 12.930 -2.231 1.00 75.50 102 GLU A O 1
ATOM 819 N N . ILE A 1 103 ? 4.306 12.105 -0.163 1.00 77.38 103 ILE A N 1
ATOM 820 C CA . ILE A 1 103 ? 5.734 11.852 -0.344 1.00 77.38 103 ILE A CA 1
ATOM 821 C C . ILE A 1 103 ? 6.039 10.441 -0.843 1.00 77.38 103 ILE A C 1
ATOM 823 O O . ILE A 1 103 ? 6.926 10.290 -1.681 1.00 77.38 103 ILE A O 1
ATOM 827 N N . ASP A 1 104 ? 5.347 9.411 -0.353 1.00 82.44 104 ASP A N 1
ATOM 828 C CA . ASP A 1 104 ? 5.572 8.033 -0.805 1.00 82.44 104 ASP A CA 1
ATOM 829 C C . ASP A 1 104 ? 4.694 7.706 -2.017 1.00 82.44 104 ASP A C 1
ATOM 831 O O . ASP A 1 104 ? 5.212 7.484 -3.111 1.00 82.44 104 ASP A O 1
ATOM 835 N N . ALA A 1 105 ? 3.368 7.716 -1.843 1.00 83.50 105 ALA A N 1
ATOM 836 C CA . ALA A 1 105 ? 2.438 7.241 -2.871 1.00 83.50 105 ALA A CA 1
ATOM 837 C C . ALA A 1 105 ? 2.450 8.107 -4.136 1.00 83.50 105 ALA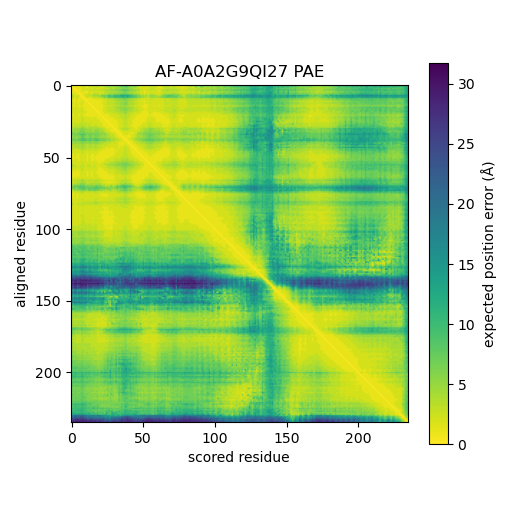 A C 1
ATOM 839 O O . ALA A 1 105 ? 2.436 7.571 -5.239 1.00 83.50 105 ALA A O 1
ATOM 840 N N . HIS A 1 106 ? 2.491 9.425 -3.969 1.00 81.19 106 HIS A N 1
ATOM 841 C CA . HIS A 1 106 ? 2.551 10.391 -5.051 1.00 81.19 106 HIS A CA 1
ATOM 842 C C . HIS A 1 106 ? 4.014 10.629 -5.441 1.00 81.19 106 HIS A C 1
ATOM 844 O O . HIS A 1 106 ? 4.507 10.080 -6.421 1.00 81.19 106 HIS A O 1
ATOM 850 N N . PHE A 1 107 ? 4.764 11.407 -4.669 1.00 75.00 107 PHE A N 1
ATOM 851 C CA . PHE A 1 107 ? 6.024 11.947 -5.165 1.00 75.00 107 PHE A CA 1
ATOM 852 C C . PHE A 1 107 ? 7.118 10.900 -5.445 1.00 75.00 107 PHE A C 1
ATOM 854 O O . PHE A 1 107 ? 7.702 10.912 -6.527 1.00 75.00 107 PHE A O 1
ATOM 861 N N . LEU A 1 108 ? 7.389 9.960 -4.534 1.00 78.00 108 LEU A N 1
ATOM 862 C CA . LEU A 1 108 ? 8.361 8.893 -4.798 1.00 78.00 108 LEU A CA 1
ATOM 863 C C . LEU A 1 108 ? 7.859 7.919 -5.869 1.00 78.00 108 LEU A C 1
ATOM 865 O O . LEU A 1 108 ? 8.520 7.736 -6.893 1.00 78.00 108 LEU A O 1
ATOM 869 N N . ARG A 1 109 ? 6.727 7.256 -5.615 1.00 82.06 109 ARG A N 1
ATOM 870 C CA . ARG A 1 109 ? 6.289 6.106 -6.417 1.00 82.06 109 ARG A CA 1
ATOM 871 C C . ARG A 1 109 ? 5.783 6.496 -7.799 1.00 82.06 109 ARG A C 1
ATOM 873 O O . ARG A 1 109 ? 5.832 5.645 -8.683 1.00 82.06 109 ARG A O 1
ATOM 880 N N . THR A 1 110 ? 5.352 7.743 -8.007 1.00 76.44 110 THR A N 1
ATOM 881 C CA . THR A 1 110 ? 4.984 8.231 -9.342 1.00 76.44 110 THR A CA 1
ATOM 882 C C . THR A 1 110 ? 6.067 9.099 -9.961 1.00 76.44 110 THR A C 1
ATOM 884 O O . THR A 1 110 ? 6.542 8.751 -11.033 1.00 76.44 110 THR A O 1
ATOM 887 N N . HIS A 1 111 ? 6.489 10.204 -9.334 1.00 77.06 111 HIS A N 1
ATOM 888 C CA . HIS A 1 111 ? 7.377 11.166 -10.010 1.00 77.06 111 HIS A CA 1
ATOM 889 C C . HIS A 1 111 ? 8.814 10.679 -10.075 1.00 77.06 111 HIS A C 1
ATOM 891 O O . HIS A 1 111 ? 9.355 10.505 -11.159 1.00 77.06 111 HIS A O 1
ATOM 897 N N . LEU A 1 112 ? 9.448 10.439 -8.931 1.00 76.38 112 LEU A N 1
ATOM 898 C CA . LEU A 1 112 ? 10.879 10.141 -8.933 1.00 76.38 112 LEU A CA 1
ATOM 899 C C . LEU A 1 112 ? 11.206 8.795 -9.546 1.00 76.38 112 LEU A C 1
ATOM 901 O O . LEU A 1 112 ? 12.227 8.644 -10.210 1.00 76.38 112 LEU A O 1
ATOM 905 N N . LEU A 1 113 ? 10.351 7.802 -9.321 1.00 77.94 113 LEU A N 1
ATOM 906 C CA . LEU A 1 113 ? 10.553 6.522 -9.962 1.00 77.94 113 LEU A CA 1
ATOM 907 C C . LEU A 1 113 ? 10.362 6.639 -11.484 1.00 77.94 113 LEU A C 1
ATOM 909 O O . LEU A 1 113 ? 11.165 6.082 -12.232 1.00 77.94 113 LEU A O 1
ATOM 913 N N . ALA A 1 114 ? 9.378 7.412 -11.957 1.00 73.50 114 ALA A N 1
ATOM 914 C CA . ALA A 1 114 ? 9.266 7.719 -13.383 1.00 73.50 114 ALA A CA 1
ATOM 915 C C . ALA A 1 114 ? 10.489 8.487 -13.905 1.00 73.50 114 ALA A C 1
ATOM 917 O O . ALA A 1 114 ? 10.948 8.200 -15.009 1.00 73.50 114 ALA A O 1
ATOM 918 N N . GLU A 1 115 ? 11.069 9.403 -13.126 1.00 74.50 115 GLU A N 1
ATOM 919 C CA . GLU A 1 115 ? 12.304 10.111 -13.474 1.00 74.50 115 GLU A CA 1
ATOM 920 C C . GLU A 1 115 ? 13.478 9.142 -13.653 1.00 74.50 115 GLU A C 1
ATOM 922 O O . GLU A 1 115 ? 14.181 9.230 -14.658 1.00 74.50 115 GLU A O 1
ATOM 927 N N . VAL A 1 116 ? 13.655 8.173 -12.747 1.00 79.44 116 VAL A N 1
ATOM 928 C CA . VAL A 1 116 ? 14.670 7.111 -12.880 1.00 79.44 116 VAL A CA 1
ATOM 929 C C . VAL A 1 116 ? 14.503 6.376 -14.208 1.00 79.44 116 VAL A C 1
ATOM 931 O O . VAL A 1 116 ? 15.470 6.249 -14.963 1.00 79.44 116 VAL A O 1
ATOM 934 N N . PHE A 1 117 ? 13.283 5.922 -14.517 1.00 69.69 117 PHE A N 1
ATOM 935 C CA . PHE A 1 117 ? 13.001 5.251 -15.786 1.00 69.69 117 PHE A CA 1
ATOM 936 C C . PHE A 1 117 ? 13.277 6.171 -16.979 1.00 69.69 117 PHE A C 1
ATOM 938 O O . PHE A 1 117 ? 13.868 5.732 -17.960 1.00 69.69 117 PHE A O 1
ATOM 945 N N . SER A 1 118 ? 12.913 7.449 -16.890 1.00 67.94 118 SER A N 1
ATOM 946 C CA . SER A 1 118 ? 13.103 8.441 -17.954 1.00 67.94 118 SER A CA 1
ATOM 947 C C . SER A 1 118 ? 14.581 8.720 -18.232 1.00 67.94 118 SER A C 1
ATOM 949 O O . SER A 1 118 ? 15.015 8.682 -19.381 1.00 67.94 118 SER A O 1
ATOM 951 N N . ILE A 1 119 ? 15.373 8.967 -17.185 1.00 75.25 119 ILE A N 1
ATOM 952 C CA . ILE A 1 119 ? 16.804 9.269 -17.294 1.00 75.25 119 ILE A CA 1
ATOM 953 C C . ILE A 1 119 ? 17.556 8.058 -17.845 1.00 75.25 119 ILE A C 1
ATOM 955 O O . ILE A 1 119 ? 18.324 8.214 -18.795 1.00 75.25 119 ILE A O 1
ATOM 959 N N . ALA A 1 120 ? 17.297 6.859 -17.314 1.00 75.94 120 ALA A N 1
ATOM 960 C CA . ALA A 1 120 ? 17.900 5.635 -17.836 1.00 75.94 120 ALA A CA 1
ATOM 961 C C . ALA A 1 120 ? 17.501 5.398 -19.300 1.00 75.94 120 ALA A C 1
ATOM 963 O O . ALA A 1 120 ? 18.343 5.042 -20.119 1.00 75.94 120 ALA A O 1
ATOM 964 N N . THR A 1 121 ? 16.238 5.656 -19.659 1.00 67.00 121 THR A N 1
ATOM 965 C CA . THR A 1 121 ? 15.742 5.538 -21.039 1.00 67.00 121 THR A CA 1
ATOM 966 C C . THR A 1 121 ? 16.486 6.469 -21.991 1.00 67.00 121 THR A C 1
ATOM 968 O O . THR A 1 121 ? 16.996 6.014 -23.007 1.00 67.00 121 THR A O 1
ATOM 971 N N . ILE A 1 122 ? 16.621 7.755 -21.655 1.00 72.62 122 ILE A N 1
ATOM 972 C CA . ILE A 1 122 ? 17.312 8.733 -22.512 1.00 72.62 122 ILE A CA 1
ATOM 973 C C . ILE A 1 122 ? 18.814 8.422 -22.631 1.00 72.62 122 ILE A C 1
ATOM 975 O O . ILE A 1 122 ? 19.423 8.722 -23.656 1.00 72.62 122 ILE A O 1
ATOM 979 N N . ARG A 1 123 ? 19.423 7.837 -21.592 1.00 77.38 123 ARG A N 1
ATOM 980 C CA . ARG A 1 123 ? 20.861 7.524 -21.556 1.00 77.38 123 ARG A CA 1
ATOM 981 C C . ARG A 1 123 ? 21.227 6.216 -22.246 1.00 77.38 123 ARG A C 1
ATOM 983 O O . ARG A 1 123 ? 22.314 6.142 -22.809 1.00 77.38 123 ARG A O 1
ATOM 990 N N . GLN A 1 124 ? 20.363 5.207 -22.154 1.00 81.00 124 GLN A N 1
ATOM 991 C CA . GLN A 1 124 ? 20.682 3.837 -22.565 1.00 81.00 124 GLN A CA 1
ATOM 992 C C . GLN A 1 124 ? 19.953 3.396 -23.832 1.00 81.00 124 GLN A C 1
ATOM 994 O O . GLN A 1 124 ? 20.406 2.460 -24.480 1.00 81.00 124 GLN A O 1
ATOM 999 N N . LEU A 1 125 ? 18.857 4.061 -24.212 1.00 75.56 125 LEU A N 1
ATOM 1000 C CA . LEU A 1 125 ? 18.056 3.670 -25.367 1.00 75.56 125 LEU A CA 1
ATOM 1001 C C . LEU A 1 125 ? 18.100 4.771 -26.438 1.00 75.56 125 LEU A C 1
ATOM 1003 O O . LEU A 1 125 ? 17.765 5.919 -26.140 1.00 75.56 125 LEU A O 1
ATOM 1007 N N . PRO A 1 126 ? 18.475 4.478 -27.695 1.00 77.25 126 PRO A N 1
ATOM 1008 C CA . PRO A 1 126 ? 18.440 5.467 -28.771 1.00 77.25 126 PRO A CA 1
ATOM 1009 C C . PRO A 1 126 ? 16.998 5.873 -29.121 1.00 77.25 126 PRO A C 1
ATOM 1011 O O . PRO A 1 126 ? 16.055 5.125 -28.888 1.00 77.25 126 PRO A O 1
ATOM 1014 N N . LEU A 1 127 ? 16.800 7.038 -29.754 1.00 68.50 127 LEU A N 1
ATOM 1015 C CA . LEU A 1 127 ? 15.464 7.558 -30.125 1.00 68.50 127 LEU A CA 1
ATOM 1016 C C . LEU A 1 127 ? 14.629 6.596 -30.999 1.00 68.50 127 LEU A C 1
ATOM 1018 O O . LEU A 1 127 ? 13.398 6.645 -30.995 1.00 68.50 127 LEU A O 1
ATOM 1022 N N . GLY A 1 128 ? 15.293 5.732 -31.773 1.00 73.12 128 GLY A N 1
ATOM 1023 C CA . GLY A 1 128 ? 14.643 4.697 -32.582 1.00 73.12 128 GLY A CA 1
ATOM 1024 C C . GLY A 1 128 ? 14.166 3.485 -31.776 1.00 73.12 128 GLY A C 1
ATOM 1025 O O . GLY A 1 128 ? 13.327 2.732 -32.272 1.00 73.12 128 GLY A O 1
ATOM 1026 N N . HIS A 1 129 ? 14.664 3.314 -30.548 1.00 73.44 129 HIS A N 1
ATOM 1027 C CA . HIS A 1 129 ? 14.379 2.169 -29.694 1.00 73.44 129 HIS A CA 1
ATOM 1028 C C . HIS A 1 129 ? 12.906 2.182 -29.245 1.00 73.44 129 HIS A C 1
ATOM 1030 O O . HIS A 1 129 ? 12.427 3.218 -28.768 1.00 73.44 129 HIS A O 1
ATOM 1036 N N . PRO A 1 130 ? 12.165 1.062 -29.347 1.00 71.69 130 PRO A N 1
ATOM 1037 C CA . PRO A 1 130 ? 10.737 1.017 -29.021 1.00 71.69 130 PRO A CA 1
ATOM 1038 C C . PRO A 1 130 ? 10.398 1.533 -27.614 1.00 71.69 130 PRO A C 1
ATOM 1040 O O . PRO A 1 130 ? 9.437 2.280 -27.456 1.00 71.69 130 PRO A O 1
ATOM 1043 N N . LEU A 1 131 ? 11.227 1.211 -26.613 1.00 64.75 131 LEU A N 1
ATOM 1044 C CA . LEU A 1 131 ? 11.045 1.672 -25.228 1.00 64.75 131 LEU A CA 1
ATOM 1045 C C . LEU A 1 131 ? 11.317 3.174 -25.022 1.00 64.75 131 LEU A C 1
ATOM 1047 O O . LEU A 1 131 ? 10.749 3.768 -24.107 1.00 64.75 131 LEU A O 1
ATOM 1051 N N . HIS A 1 132 ? 12.126 3.816 -25.877 1.00 59.78 132 HIS A N 1
ATOM 1052 C CA . HIS A 1 132 ? 12.400 5.255 -25.760 1.00 59.78 132 HIS A CA 1
ATOM 1053 C C . HIS A 1 132 ? 11.135 6.089 -25.971 1.00 59.78 132 HIS A C 1
ATOM 1055 O O . HIS A 1 132 ? 10.944 7.127 -25.344 1.00 59.78 132 HIS A O 1
ATOM 1061 N N . LYS A 1 133 ? 10.214 5.615 -26.809 1.00 60.56 133 LYS A N 1
ATOM 1062 C CA . LYS A 1 133 ? 9.011 6.358 -27.201 1.00 60.56 133 LYS A CA 1
ATOM 1063 C C . LYS A 1 133 ? 7.968 6.514 -26.072 1.00 60.56 133 LYS A C 1
ATOM 1065 O O . LYS A 1 133 ? 6.887 7.025 -26.351 1.00 60.56 133 LYS A O 1
ATOM 1070 N N . CYS A 1 134 ? 8.270 6.112 -24.827 1.00 54.38 134 CYS A N 1
ATOM 1071 C CA . CYS A 1 134 ? 7.268 5.875 -23.781 1.00 54.38 134 CYS A CA 1
ATOM 1072 C C . CYS A 1 134 ? 7.393 6.648 -22.427 1.00 54.38 134 CYS A C 1
ATOM 1074 O O . CYS A 1 134 ? 6.471 6.479 -21.632 1.00 54.38 134 CYS A O 1
ATOM 1076 N N . VAL A 1 135 ? 8.428 7.463 -22.084 1.00 45.53 135 VAL A N 1
ATOM 1077 C CA . VAL A 1 135 ? 8.622 7.955 -20.665 1.00 45.53 135 VAL A CA 1
ATOM 1078 C C . VAL A 1 135 ? 9.343 9.334 -20.473 1.00 45.53 135 VAL A C 1
ATOM 1080 O O . VAL A 1 135 ? 10.431 9.461 -21.027 1.00 45.53 135 VAL A O 1
ATOM 1083 N N . VAL A 1 136 ? 8.834 10.321 -19.664 1.00 39.12 136 VAL A N 1
ATOM 1084 C CA . VAL A 1 136 ? 9.572 11.544 -19.136 1.00 39.12 136 VAL A CA 1
ATOM 1085 C C . VAL A 1 136 ? 8.978 12.216 -17.830 1.00 39.12 136 VAL A C 1
ATOM 1087 O O . VAL A 1 136 ? 7.763 12.406 -17.787 1.00 39.12 136 VAL A O 1
ATOM 1090 N N . ILE A 1 137 ? 9.830 12.698 -16.867 1.00 40.56 137 ILE A N 1
ATOM 1091 C CA . ILE A 1 137 ? 9.807 13.941 -15.968 1.00 40.56 137 ILE A CA 1
ATOM 1092 C C . ILE A 1 137 ? 10.115 13.719 -14.434 1.00 40.56 137 ILE A C 1
ATOM 1094 O O . ILE A 1 137 ? 9.783 12.665 -13.907 1.00 40.56 137 ILE A O 1
ATOM 1098 N N . GLY A 1 138 ? 10.725 14.713 -13.720 1.00 39.62 138 GLY A N 1
ATOM 1099 C CA . GLY A 1 138 ? 11.200 14.692 -12.300 1.00 39.62 138 GLY A CA 1
ATOM 1100 C C . GLY A 1 138 ? 11.148 16.009 -11.460 1.00 39.62 138 GLY A C 1
ATOM 1101 O O . GLY A 1 138 ? 10.575 16.977 -11.956 1.00 39.62 138 GLY A O 1
ATOM 1102 N N . ASN A 1 139 ? 11.716 16.048 -10.216 1.00 40.06 139 ASN A N 1
ATOM 1103 C CA . ASN A 1 139 ? 12.333 17.199 -9.450 1.00 40.06 139 ASN A CA 1
ATOM 1104 C C . ASN A 1 139 ? 12.655 16.927 -7.932 1.00 40.06 139 ASN A C 1
ATOM 1106 O O . ASN A 1 139 ? 12.160 15.972 -7.343 1.00 40.06 139 ASN A O 1
ATOM 1110 N N . GLY A 1 140 ? 13.445 17.806 -7.262 1.00 46.59 140 GLY A N 1
ATOM 1111 C CA . GLY A 1 140 ? 14.085 17.608 -5.930 1.00 46.59 140 GLY A CA 1
ATOM 1112 C C . GLY A 1 140 ? 13.507 18.298 -4.660 1.00 46.59 140 GLY A C 1
ATOM 1113 O O . GLY A 1 140 ? 12.871 19.344 -4.708 1.00 46.59 140 GLY A O 1
ATOM 1114 N N . GLY A 1 141 ? 13.791 17.691 -3.490 1.00 46.47 141 GLY A N 1
ATOM 1115 C CA . GLY A 1 141 ? 13.304 18.034 -2.123 1.00 46.47 141 GLY A CA 1
ATOM 1116 C C . GLY A 1 141 ? 13.080 16.801 -1.213 1.00 46.47 141 GLY A C 1
ATOM 1117 O O . GLY A 1 141 ? 12.889 16.874 -0.004 1.00 46.47 141 GLY A O 1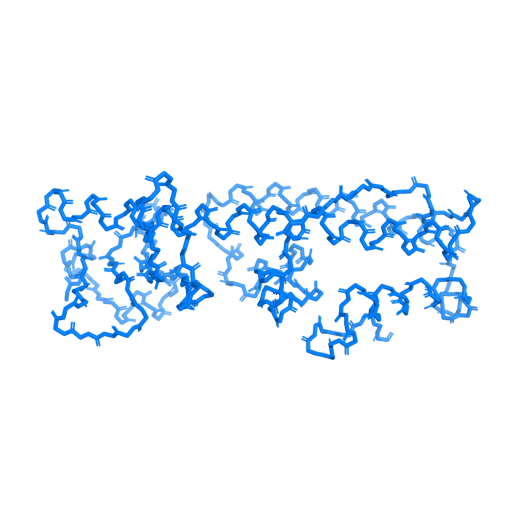
ATOM 1118 N N . VAL A 1 142 ? 13.178 15.637 -1.833 1.00 50.53 142 VAL A N 1
ATOM 1119 C CA . VAL A 1 142 ? 12.765 14.303 -1.418 1.00 50.53 142 VAL A CA 1
ATOM 1120 C C . VAL A 1 142 ? 13.719 13.459 -0.527 1.00 50.53 142 VAL A C 1
ATOM 1122 O O . VAL A 1 142 ? 13.236 12.536 0.137 1.00 50.53 142 VAL A O 1
ATOM 1125 N N . PRO A 1 143 ? 15.044 13.709 -0.423 1.00 55.34 143 PRO A N 1
ATOM 1126 C CA . PRO A 1 143 ? 16.013 12.677 -0.016 1.00 55.34 143 PRO A CA 1
ATOM 1127 C C . PRO A 1 143 ? 15.794 11.942 1.320 1.00 55.34 143 PRO A C 1
ATOM 1129 O O . PRO A 1 143 ? 16.146 10.768 1.431 1.00 55.34 143 PRO A O 1
ATOM 1132 N N . VAL A 1 144 ? 15.248 12.586 2.359 1.00 54.97 144 VAL A N 1
ATOM 1133 C CA . VAL A 1 144 ? 15.179 11.979 3.708 1.00 54.97 144 VAL A CA 1
ATOM 1134 C C . VAL A 1 144 ? 14.030 10.982 3.835 1.00 54.97 144 VAL A C 1
ATOM 1136 O O . VAL A 1 144 ? 14.225 9.885 4.366 1.00 54.97 144 VAL A O 1
ATOM 1139 N N . LEU A 1 145 ? 12.849 11.340 3.329 1.00 53.19 145 LEU A N 1
ATOM 1140 C CA . LEU A 1 145 ? 11.699 10.439 3.327 1.00 53.19 145 LEU A CA 1
ATOM 1141 C C . LEU A 1 145 ? 11.830 9.396 2.207 1.00 53.19 145 LEU A C 1
ATOM 1143 O O . LEU A 1 145 ? 11.509 8.231 2.443 1.00 53.19 145 LEU A O 1
ATOM 1147 N N . LEU A 1 146 ? 12.484 9.744 1.086 1.00 61.06 146 LEU A N 1
ATOM 1148 C CA . LEU A 1 146 ?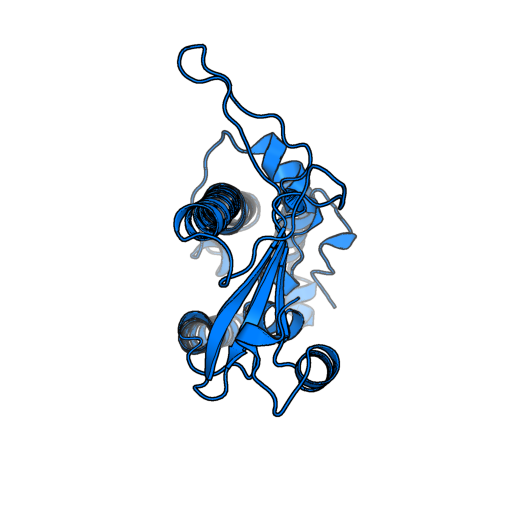 12.930 8.759 0.096 1.00 61.06 146 LEU A CA 1
ATOM 1149 C C . LEU A 1 146 ? 13.755 7.648 0.698 1.00 61.06 146 LEU A C 1
ATOM 1151 O O . LEU A 1 146 ? 13.477 6.483 0.461 1.00 61.06 146 LEU A O 1
ATOM 1155 N N . LYS A 1 147 ? 14.785 7.987 1.476 1.00 64.62 147 LYS A N 1
ATOM 1156 C CA . LYS A 1 147 ? 15.716 6.983 1.989 1.00 64.62 147 LYS A CA 1
ATOM 1157 C C . LYS A 1 147 ? 15.014 5.917 2.835 1.00 64.62 147 LYS A C 1
ATOM 1159 O O . LYS A 1 147 ? 15.493 4.787 2.905 1.00 64.62 147 LYS A O 1
ATOM 1164 N N . ARG A 1 148 ? 13.904 6.263 3.499 1.00 65.94 148 ARG A N 1
ATOM 1165 C CA . ARG A 1 148 ? 13.084 5.307 4.256 1.00 65.94 148 ARG A CA 1
ATOM 1166 C C . ARG A 1 148 ? 12.103 4.569 3.350 1.00 65.94 148 ARG A C 1
ATOM 1168 O O . ARG A 1 148 ? 12.058 3.346 3.422 1.00 65.94 148 ARG A O 1
ATOM 1175 N N . ALA A 1 149 ? 11.386 5.280 2.486 1.00 65.56 149 ALA A N 1
ATOM 1176 C CA . ALA A 1 149 ? 10.410 4.677 1.585 1.00 65.56 149 ALA A CA 1
ATOM 1177 C C . ALA A 1 149 ? 11.068 3.722 0.568 1.00 65.56 149 ALA A C 1
ATOM 1179 O O . ALA A 1 149 ? 10.608 2.598 0.410 1.00 65.56 149 ALA A O 1
ATOM 1180 N N . MET A 1 150 ? 12.240 4.066 0.023 1.00 68.38 150 MET A N 1
ATOM 1181 C CA . MET A 1 150 ? 13.059 3.209 -0.851 1.00 68.38 150 MET A CA 1
ATOM 1182 C C . MET A 1 150 ? 13.470 1.873 -0.216 1.00 68.38 150 MET A C 1
ATOM 1184 O O . MET A 1 150 ? 13.756 0.922 -0.939 1.00 68.38 150 MET A O 1
ATOM 1188 N N . LYS A 1 151 ? 13.493 1.754 1.121 1.00 72.50 151 LYS A N 1
ATOM 1189 C CA . LYS A 1 151 ? 13.707 0.451 1.778 1.00 72.50 151 LYS A CA 1
ATOM 1190 C C . LYS A 1 151 ? 12.487 -0.469 1.677 1.00 72.50 151 LYS A C 1
ATOM 1192 O O . LYS A 1 151 ? 12.658 -1.679 1.768 1.00 72.50 151 LYS A O 1
ATOM 1197 N N . GLY A 1 152 ? 11.290 0.100 1.535 1.00 67.56 152 GLY A N 1
ATOM 1198 C CA . GLY A 1 152 ? 10.019 -0.616 1.411 1.00 67.56 152 GLY A CA 1
ATOM 1199 C C . GLY A 1 152 ? 9.471 -0.692 -0.017 1.00 67.56 152 GLY A C 1
ATOM 1200 O O . GLY A 1 152 ? 8.462 -1.357 -0.234 1.00 67.56 152 GLY A O 1
ATOM 1201 N N . VAL A 1 153 ? 10.097 -0.030 -0.997 1.00 76.50 153 VAL A N 1
ATOM 1202 C CA . VAL A 1 153 ? 9.735 -0.192 -2.411 1.00 76.50 153 VAL A CA 1
ATOM 1203 C C . VAL A 1 153 ? 10.323 -1.503 -2.926 1.00 76.50 153 VAL A C 1
ATOM 1205 O O . VAL A 1 153 ? 11.540 -1.683 -2.983 1.00 76.50 153 VAL A O 1
ATOM 1208 N N . THR A 1 154 ? 9.442 -2.404 -3.343 1.00 80.62 154 THR A N 1
ATOM 1209 C CA . THR A 1 154 ? 9.787 -3.605 -4.106 1.00 80.62 154 THR A CA 1
ATOM 1210 C C . THR A 1 154 ? 9.176 -3.536 -5.500 1.00 80.62 154 THR A C 1
ATOM 1212 O O . THR A 1 154 ? 8.185 -2.831 -5.700 1.00 80.62 154 THR A O 1
ATOM 1215 N N . TYR A 1 155 ? 9.710 -4.300 -6.452 1.00 78.19 155 TYR A N 1
ATOM 1216 C CA . TYR A 1 155 ? 9.125 -4.423 -7.789 1.00 78.19 155 TYR A CA 1
ATOM 1217 C C . TYR A 1 155 ? 7.653 -4.863 -7.723 1.00 78.19 155 TYR A C 1
ATOM 1219 O O . TYR A 1 155 ? 6.786 -4.206 -8.287 1.00 78.19 155 TYR A O 1
ATOM 1227 N N . SER A 1 156 ? 7.345 -5.868 -6.898 1.00 81.50 156 SER A N 1
ATOM 1228 C CA . SER A 1 156 ? 5.967 -6.313 -6.652 1.00 81.50 156 SER A CA 1
ATOM 1229 C C . SER A 1 156 ? 5.056 -5.220 -6.083 1.00 81.50 156 SER A C 1
ATOM 1231 O O . SER A 1 156 ? 3.866 -5.203 -6.361 1.00 81.50 156 SER A O 1
ATOM 1233 N N . SER A 1 157 ? 5.588 -4.263 -5.314 1.00 81.88 157 SER A N 1
ATOM 1234 C CA . SER A 1 157 ? 4.781 -3.148 -4.803 1.00 81.88 157 SER A CA 1
ATOM 1235 C C . SER A 1 157 ? 4.383 -2.136 -5.886 1.00 81.88 157 SER A C 1
ATOM 1237 O O . SER A 1 157 ? 3.490 -1.329 -5.636 1.00 81.88 157 SER A O 1
ATOM 1239 N N . LEU A 1 158 ? 5.048 -2.166 -7.047 1.00 83.00 158 LEU A N 1
ATOM 1240 C CA . LEU A 1 158 ? 4.780 -1.329 -8.221 1.00 83.00 158 LEU A CA 1
ATOM 1241 C C . LEU A 1 158 ? 3.874 -2.039 -9.237 1.00 83.00 158 LEU A C 1
ATOM 1243 O O . LEU A 1 158 ? 3.203 -1.383 -10.030 1.00 83.00 158 LEU A O 1
ATOM 1247 N N . CYS A 1 159 ? 3.836 -3.371 -9.196 1.00 86.94 159 CYS A N 1
ATOM 1248 C CA . CYS A 1 159 ? 2.910 -4.181 -9.970 1.00 86.94 159 CYS A CA 1
ATOM 1249 C C . CYS A 1 159 ? 1.551 -4.212 -9.267 1.00 86.94 159 CYS A C 1
ATOM 1251 O O . CYS A 1 159 ? 1.421 -4.791 -8.191 1.00 86.94 159 CYS A O 1
ATOM 1253 N N . LEU A 1 160 ? 0.530 -3.580 -9.855 1.00 89.31 160 LEU A N 1
ATOM 1254 C CA . LEU A 1 160 ? -0.773 -3.435 -9.197 1.00 89.31 160 LEU A CA 1
ATOM 1255 C C . LEU A 1 160 ? -1.395 -4.783 -8.766 1.00 89.31 160 LEU A C 1
ATOM 1257 O O . LEU A 1 160 ? -1.832 -4.851 -7.616 1.00 89.31 160 LEU A O 1
ATOM 1261 N N . PRO A 1 161 ? -1.402 -5.850 -9.595 1.00 92.62 161 PRO A N 1
ATOM 1262 C CA . PRO A 1 161 ? -1.933 -7.149 -9.177 1.00 92.62 161 PRO A CA 1
ATOM 1263 C C . PRO A 1 161 ? -1.227 -7.701 -7.932 1.00 92.62 161 PRO A C 1
ATOM 1265 O O . PRO A 1 161 ? -1.877 -8.035 -6.943 1.00 92.62 161 PRO A O 1
ATOM 1268 N N . ASP A 1 162 ? 0.108 -7.706 -7.938 1.00 91.50 162 ASP A N 1
ATOM 1269 C CA . ASP A 1 162 ? 0.916 -8.200 -6.819 1.00 91.50 162 ASP A CA 1
ATOM 1270 C C . ASP A 1 162 ? 0.733 -7.338 -5.559 1.00 91.50 162 ASP A C 1
ATOM 1272 O O . ASP A 1 162 ? 0.688 -7.847 -4.435 1.00 91.50 162 ASP A O 1
ATOM 1276 N N . ASN A 1 163 ? 0.603 -6.018 -5.722 1.00 91.31 163 ASN A N 1
ATOM 1277 C CA . ASN A 1 163 ? 0.358 -5.087 -4.624 1.00 91.31 163 ASN A CA 1
ATOM 1278 C C . ASN A 1 163 ? -0.999 -5.328 -3.946 1.00 91.31 163 ASN A C 1
ATOM 1280 O O . ASN A 1 163 ? -1.090 -5.273 -2.719 1.00 91.31 163 ASN A O 1
ATOM 1284 N N . ILE A 1 164 ? -2.054 -5.567 -4.725 1.00 93.75 164 ILE A N 1
ATOM 1285 C CA . ILE A 1 164 ? -3.391 -5.848 -4.191 1.00 93.75 164 ILE A CA 1
ATOM 1286 C C . ILE A 1 164 ? -3.386 -7.192 -3.456 1.00 93.75 164 ILE A C 1
ATOM 1288 O O . ILE A 1 164 ? -3.826 -7.246 -2.303 1.00 93.75 164 ILE A O 1
ATOM 1292 N N . ALA A 1 165 ? -2.798 -8.220 -4.075 1.00 92.81 165 ALA A N 1
ATOM 1293 C CA . ALA A 1 165 ? -2.720 -9.564 -3.515 1.00 92.81 165 ALA A CA 1
ATOM 1294 C C . ALA A 1 165 ? -1.903 -9.616 -2.221 1.00 92.81 165 ALA A C 1
ATOM 1296 O O . ALA A 1 165 ? -2.332 -10.170 -1.210 1.00 92.81 165 ALA A O 1
ATOM 1297 N N . SER A 1 166 ? -0.735 -8.970 -2.203 1.00 92.12 166 SER A N 1
ATOM 1298 C CA . SER A 1 166 ? 0.134 -8.936 -1.017 1.00 92.12 166 SER A CA 1
ATOM 1299 C C . SER A 1 166 ? -0.488 -8.227 0.188 1.00 92.12 166 SER A C 1
ATOM 1301 O O . SER A 1 166 ? -0.076 -8.482 1.319 1.00 92.12 166 SER A O 1
ATOM 1303 N N . ARG A 1 167 ? -1.488 -7.363 -0.029 1.00 91.50 167 ARG A N 1
ATOM 1304 C CA . ARG A 1 167 ? -2.256 -6.711 1.041 1.00 91.50 167 ARG A CA 1
ATOM 1305 C C . ARG A 1 167 ? -3.520 -7.480 1.439 1.00 91.50 167 ARG A C 1
ATOM 1307 O O . ARG A 1 167 ? -4.219 -7.024 2.338 1.00 91.50 167 ARG A O 1
ATOM 1314 N N . GLY A 1 168 ? -3.824 -8.605 0.785 1.00 92.81 168 GLY A N 1
ATOM 1315 C CA . GLY A 1 168 ? -5.049 -9.380 1.008 1.00 92.81 168 GLY A CA 1
ATOM 1316 C C . GLY A 1 168 ? -6.319 -8.625 0.609 1.00 92.81 168 GLY A C 1
ATOM 1317 O O . GLY A 1 168 ? -7.368 -8.808 1.220 1.00 92.81 168 GLY A O 1
ATOM 1318 N N . MET A 1 169 ? -6.223 -7.727 -0.377 1.00 93.19 169 MET A N 1
ATOM 1319 C CA . MET A 1 169 ? -7.307 -6.811 -0.747 1.00 93.19 169 MET A CA 1
ATOM 1320 C C . MET A 1 169 ? -8.081 -7.266 -1.993 1.00 93.19 169 MET A C 1
ATOM 1322 O O . MET A 1 169 ? -8.892 -6.500 -2.515 1.00 93.19 169 MET A O 1
ATOM 1326 N N . ASP A 1 170 ? -7.853 -8.481 -2.495 1.00 90.19 170 ASP A N 1
ATOM 1327 C CA . ASP A 1 170 ? -8.440 -8.983 -3.748 1.00 90.19 170 ASP A CA 1
ATOM 1328 C C . ASP A 1 170 ? -9.960 -9.133 -3.680 1.00 90.19 170 ASP A C 1
ATOM 1330 O O . ASP A 1 170 ? -10.656 -8.885 -4.660 1.00 90.19 170 ASP A O 1
ATOM 1334 N N . SER A 1 171 ? -10.480 -9.515 -2.514 1.00 87.38 171 SER A N 1
ATOM 1335 C CA . SER A 1 171 ? -11.883 -9.894 -2.328 1.00 87.38 171 SER A CA 1
ATOM 1336 C C . SER A 1 171 ? -12.736 -8.821 -1.655 1.00 87.38 171 SER A C 1
ATOM 1338 O O . SER A 1 171 ? -13.942 -9.013 -1.510 1.00 87.38 171 SER A O 1
ATOM 1340 N N . ILE A 1 172 ? -12.154 -7.679 -1.257 1.00 89.88 172 ILE A N 1
ATOM 1341 C CA . ILE A 1 172 ? -12.936 -6.621 -0.608 1.00 89.88 172 ILE A CA 1
ATOM 1342 C C . ILE A 1 172 ? -13.957 -6.031 -1.594 1.00 89.88 172 ILE A C 1
ATOM 1344 O O . ILE A 1 172 ? -13.574 -5.575 -2.676 1.00 89.88 172 ILE A O 1
ATOM 1348 N N . PRO A 1 173 ? -15.246 -5.994 -1.244 1.00 89.75 173 PRO A N 1
ATOM 1349 C CA . PRO A 1 173 ? -16.257 -5.336 -2.061 1.00 89.75 173 PRO A CA 1
ATOM 1350 C C . PRO A 1 173 ? -16.051 -3.816 -2.098 1.00 89.75 173 PRO A C 1
ATOM 1352 O O . PRO A 1 173 ? -15.488 -3.219 -1.183 1.00 89.75 173 PRO A O 1
ATOM 1355 N N . ASN A 1 174 ? -16.538 -3.172 -3.161 1.00 91.88 174 ASN A N 1
ATOM 1356 C CA . ASN A 1 174 ? -16.527 -1.711 -3.327 1.00 91.88 174 ASN A CA 1
ATOM 1357 C C . ASN A 1 174 ? -15.129 -1.055 -3.325 1.00 91.88 174 ASN A C 1
ATOM 1359 O O . ASN A 1 174 ? -15.003 0.141 -3.047 1.00 91.88 174 ASN A O 1
ATOM 1363 N N . TYR A 1 175 ? -14.070 -1.792 -3.675 1.00 94.81 175 TYR A N 1
ATOM 1364 C CA . TYR A 1 175 ? -12.725 -1.232 -3.813 1.00 94.81 175 TYR A CA 1
ATOM 1365 C C . TYR A 1 175 ? -12.480 -0.709 -5.240 1.00 94.81 175 TYR A C 1
ATOM 1367 O O . TYR A 1 175 ? -11.698 -1.265 -6.005 1.00 94.81 175 TYR A O 1
ATOM 1375 N N . LEU A 1 176 ? -13.113 0.417 -5.582 1.00 95.12 176 LEU A N 1
ATOM 1376 C CA . LEU A 1 176 ? -13.140 0.948 -6.956 1.00 95.12 176 LEU A CA 1
ATOM 1377 C C . LEU A 1 176 ? -11.749 1.210 -7.559 1.00 95.12 176 LEU A C 1
ATOM 1379 O O . LEU A 1 176 ? -11.514 0.900 -8.722 1.00 95.12 176 LEU A O 1
ATOM 1383 N N . TYR A 1 177 ? -10.799 1.715 -6.760 1.00 94.19 177 TYR A N 1
ATOM 1384 C CA . TYR A 1 177 ? -9.411 1.901 -7.209 1.00 94.19 177 TYR A CA 1
ATOM 1385 C C . TYR A 1 177 ? -8.778 0.591 -7.701 1.00 94.19 177 TYR A C 1
ATOM 1387 O O . TYR A 1 177 ? -8.120 0.588 -8.739 1.00 94.19 177 TYR A O 1
ATOM 1395 N N . ARG A 1 178 ? -8.987 -0.520 -6.978 1.00 95.69 178 ARG A N 1
ATOM 1396 C CA . ARG A 1 178 ? -8.524 -1.843 -7.409 1.00 95.69 178 ARG A CA 1
ATOM 1397 C C . ARG A 1 178 ? -9.225 -2.228 -8.703 1.00 95.69 178 ARG A C 1
ATOM 1399 O O . ARG A 1 178 ? -8.557 -2.570 -9.669 1.00 95.69 178 ARG A 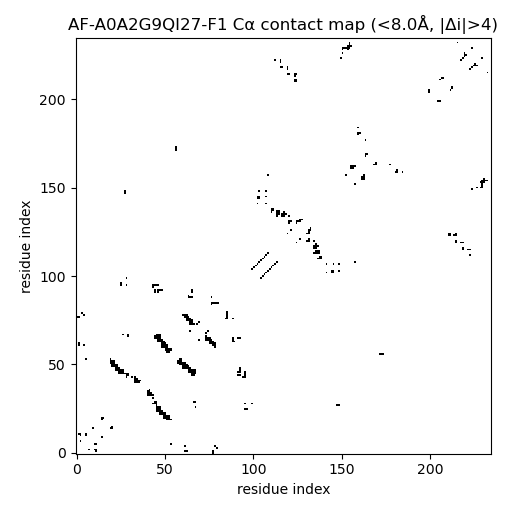O 1
ATOM 1406 N N . ASP A 1 179 ? -10.553 -2.175 -8.715 1.00 95.44 179 ASP A N 1
ATOM 1407 C CA . ASP A 1 179 ? -11.355 -2.711 -9.816 1.00 95.44 179 ASP A CA 1
ATOM 1408 C C . ASP A 1 179 ? -11.055 -2.007 -11.142 1.00 95.44 179 ASP A C 1
ATOM 1410 O O . ASP A 1 179 ? -10.890 -2.658 -12.174 1.00 95.44 179 ASP A O 1
ATOM 1414 N N . ASP A 1 180 ? -10.929 -0.682 -11.121 1.00 95.75 180 ASP A N 1
ATOM 1415 C CA . ASP A 1 180 ? -10.612 0.098 -12.315 1.00 95.75 180 ASP A CA 1
ATOM 1416 C C . ASP A 1 180 ? -9.117 0.074 -12.634 1.00 95.75 180 ASP A C 1
ATOM 1418 O O . ASP A 1 180 ? -8.736 -0.070 -13.799 1.00 95.75 180 ASP A O 1
ATOM 1422 N N . GLY A 1 181 ? -8.258 0.119 -11.612 1.00 94.12 181 GLY A N 1
ATOM 1423 C CA . GLY A 1 181 ? -6.816 -0.017 -11.780 1.00 94.12 181 GLY A CA 1
ATOM 1424 C C . GLY A 1 181 ? -6.432 -1.339 -12.449 1.00 94.12 181 GLY A C 1
ATOM 1425 O O . GLY A 1 181 ? -5.597 -1.341 -13.348 1.00 94.12 181 GLY A O 1
ATOM 1426 N N . MET A 1 182 ? -7.077 -2.453 -12.086 1.00 95.00 182 MET A N 1
ATOM 1427 C CA . MET A 1 182 ? -6.829 -3.772 -12.681 1.00 95.00 182 MET A CA 1
ATOM 1428 C C . MET A 1 182 ? -7.235 -3.833 -14.159 1.00 95.00 182 MET A C 1
ATOM 1430 O O . MET A 1 182 ? -6.538 -4.456 -14.961 1.00 95.00 182 MET A O 1
ATOM 1434 N N . LYS A 1 183 ? -8.315 -3.144 -14.554 1.00 95.62 183 LYS A N 1
ATOM 1435 C CA . LYS A 1 183 ? -8.708 -3.028 -15.971 1.00 95.62 183 LYS A CA 1
ATOM 1436 C C . LYS A 1 183 ? -7.664 -2.252 -16.770 1.00 95.62 183 LYS A C 1
ATOM 1438 O O . LYS A 1 183 ? -7.276 -2.684 -17.853 1.00 95.62 183 LYS A O 1
ATOM 1443 N N . ILE A 1 184 ? -7.195 -1.126 -16.229 1.00 93.62 184 ILE A N 1
ATOM 1444 C CA . ILE A 1 184 ? -6.152 -0.308 -16.861 1.00 93.62 184 ILE A CA 1
ATOM 1445 C C . ILE A 1 184 ? -4.849 -1.105 -16.957 1.00 93.62 184 ILE A C 1
ATOM 1447 O O . ILE A 1 184 ? -4.238 -1.135 -18.022 1.00 93.62 184 ILE A O 1
ATOM 1451 N N . TRP A 1 185 ? -4.457 -1.794 -15.882 1.00 93.56 185 TRP A N 1
ATOM 1452 C CA . TRP A 1 185 ? -3.277 -2.656 -15.858 1.00 93.56 185 TRP A CA 1
ATOM 1453 C C . TRP A 1 185 ? -3.333 -3.703 -16.968 1.00 93.56 185 TRP A C 1
ATOM 1455 O O . TRP A 1 185 ? -2.411 -3.779 -17.771 1.00 93.56 185 TRP A O 1
ATOM 1465 N N . SER A 1 186 ? -4.437 -4.447 -17.069 1.00 93.62 186 SER A N 1
ATOM 1466 C CA . SER A 1 186 ? -4.616 -5.473 -18.102 1.00 93.62 186 SER A CA 1
ATOM 1467 C C . SER A 1 186 ? -4.554 -4.894 -19.522 1.00 93.62 186 SER A C 1
ATOM 1469 O O . SER A 1 186 ? -3.951 -5.494 -20.413 1.00 93.62 186 SER A O 1
ATOM 1471 N N . ALA A 1 187 ? -5.113 -3.699 -19.741 1.00 93.94 187 ALA A N 1
ATOM 1472 C CA . ALA A 1 187 ? -5.026 -3.019 -21.032 1.00 93.94 187 ALA A CA 1
ATOM 1473 C C . ALA A 1 187 ? -3.579 -2.627 -21.386 1.00 93.94 187 ALA A C 1
ATOM 1475 O O . ALA A 1 187 ? -3.142 -2.849 -22.517 1.00 93.94 187 ALA A O 1
ATOM 1476 N N . VAL A 1 188 ? -2.827 -2.081 -20.424 1.00 87.31 188 VAL A N 1
ATOM 1477 C CA . VAL A 1 188 ? -1.415 -1.707 -20.606 1.00 87.31 188 VAL A CA 1
ATOM 1478 C C . VAL A 1 188 ? -0.542 -2.944 -20.809 1.00 87.31 188 VAL A C 1
ATOM 1480 O O . VAL A 1 188 ? 0.267 -2.964 -21.731 1.00 87.31 188 VAL A O 1
ATOM 1483 N N . GLU A 1 189 ? -0.727 -3.991 -20.006 1.00 91.50 189 GLU A N 1
ATOM 1484 C CA . GLU A 1 189 ? -0.012 -5.264 -20.129 1.00 91.50 189 GLU A CA 1
ATOM 1485 C C . GLU A 1 189 ? -0.232 -5.898 -21.505 1.00 91.50 189 GLU A C 1
ATOM 1487 O O . GLU A 1 189 ? 0.733 -6.293 -22.157 1.00 91.50 189 GLU A O 1
ATOM 1492 N N . SER A 1 190 ? -1.478 -5.933 -21.987 1.00 93.56 190 SER A N 1
ATOM 1493 C CA . SER A 1 190 ? -1.810 -6.427 -23.327 1.00 93.56 190 SER A CA 1
ATOM 1494 C C . SER A 1 190 ? -1.131 -5.598 -24.421 1.00 93.56 190 SER A C 1
ATOM 1496 O O . SER A 1 190 ? -0.499 -6.150 -25.325 1.00 93.56 190 SER A O 1
ATOM 1498 N N . PHE A 1 191 ? -1.186 -4.264 -24.321 1.00 89.94 191 PHE A N 1
ATOM 1499 C CA . PHE A 1 191 ? -0.517 -3.369 -25.266 1.00 89.94 191 PHE A CA 1
ATOM 1500 C C . PHE A 1 191 ? 1.002 -3.595 -25.301 1.00 89.94 191 PHE A C 1
ATOM 1502 O O . PHE A 1 191 ? 1.563 -3.811 -26.376 1.00 89.94 191 PHE A O 1
ATOM 1509 N N . VAL A 1 192 ? 1.662 -3.597 -24.137 1.00 86.44 192 VAL A N 1
ATOM 1510 C CA . VAL A 1 192 ? 3.112 -3.809 -24.026 1.00 86.44 192 VAL A CA 1
ATO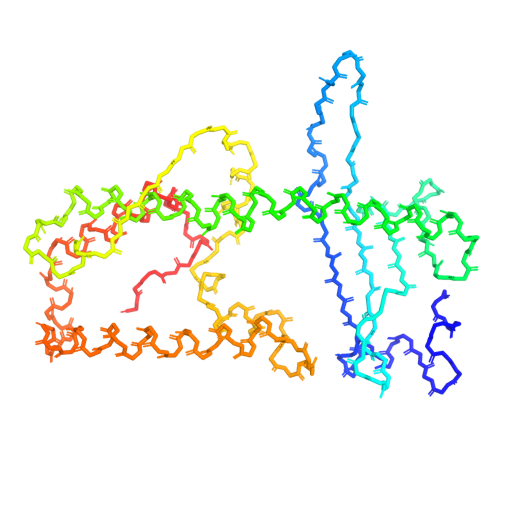M 1511 C C . VAL A 1 192 ? 3.492 -5.196 -24.536 1.00 86.44 192 VAL A C 1
ATOM 1513 O O . VAL A 1 192 ? 4.422 -5.307 -25.330 1.00 86.44 192 VAL A O 1
ATOM 1516 N N . SER A 1 193 ? 2.746 -6.238 -24.162 1.00 88.81 193 SER A N 1
ATOM 1517 C CA . SER A 1 193 ? 3.001 -7.611 -24.611 1.00 88.81 193 SER A CA 1
ATOM 1518 C C . SER A 1 193 ? 2.947 -7.728 -26.131 1.00 88.81 193 SER A C 1
ATOM 1520 O O . SER A 1 193 ? 3.819 -8.349 -26.728 1.00 88.81 193 SER A O 1
ATOM 1522 N N . ASN A 1 194 ? 1.976 -7.083 -26.783 1.00 90.31 194 ASN A N 1
ATOM 1523 C CA . ASN A 1 194 ? 1.873 -7.092 -28.243 1.00 90.31 194 ASN A CA 1
ATOM 1524 C C . ASN A 1 194 ? 3.063 -6.394 -28.920 1.00 90.31 194 ASN A C 1
ATOM 1526 O O . ASN A 1 194 ? 3.563 -6.891 -29.928 1.00 90.31 194 ASN A O 1
ATOM 1530 N N . ILE A 1 195 ? 3.545 -5.275 -28.367 1.00 87.00 195 ILE A N 1
ATOM 1531 C CA . ILE A 1 195 ? 4.746 -4.590 -28.870 1.00 87.00 195 ILE A CA 1
ATOM 1532 C C . ILE A 1 195 ? 5.987 -5.466 -28.680 1.00 87.00 195 ILE A C 1
ATOM 1534 O O . ILE A 1 195 ? 6.752 -5.652 -29.625 1.00 87.00 195 ILE A O 1
ATOM 1538 N N . ILE A 1 196 ? 6.182 -6.032 -27.486 1.00 88.69 196 ILE A N 1
ATOM 1539 C CA . ILE A 1 196 ? 7.334 -6.892 -27.196 1.00 88.69 196 ILE A CA 1
ATOM 1540 C C . ILE A 1 196 ? 7.322 -8.121 -28.102 1.00 88.69 196 ILE A C 1
ATOM 1542 O O . ILE A 1 196 ? 8.323 -8.371 -28.759 1.00 88.69 196 ILE A O 1
ATOM 1546 N N . ASN A 1 197 ? 6.191 -8.813 -28.240 1.00 91.19 197 ASN A N 1
ATOM 1547 C CA . ASN A 1 197 ? 6.074 -10.000 -29.094 1.00 91.19 197 ASN A CA 1
ATOM 1548 C C . ASN A 1 197 ? 6.282 -9.698 -30.588 1.00 91.19 197 ASN A C 1
ATOM 1550 O O . ASN A 1 197 ? 6.645 -10.594 -31.347 1.00 91.19 197 ASN A O 1
ATOM 1554 N N . TYR A 1 198 ? 6.055 -8.454 -31.021 1.00 91.50 198 TYR A N 1
ATOM 1555 C CA . TYR A 1 198 ? 6.339 -8.031 -32.391 1.00 91.50 198 TYR A CA 1
ATOM 1556 C C . TYR A 1 198 ? 7.845 -7.866 -32.653 1.00 91.50 198 TYR A C 1
ATOM 1558 O O . TYR A 1 198 ? 8.321 -8.241 -33.723 1.00 91.50 198 TYR A O 1
ATOM 1566 N N . TYR A 1 199 ? 8.600 -7.310 -31.697 1.00 88.38 199 TYR A N 1
ATOM 1567 C CA . TYR A 1 199 ? 10.033 -7.011 -31.863 1.00 88.38 199 TYR A CA 1
ATOM 1568 C C . TYR A 1 199 ? 10.974 -8.101 -31.319 1.00 88.38 199 TYR A C 1
ATOM 1570 O O . TYR A 1 199 ? 12.059 -8.297 -31.863 1.00 88.38 199 TYR A O 1
ATOM 1578 N N . TYR A 1 200 ? 10.563 -8.827 -30.281 1.00 93.19 200 TYR A N 1
ATOM 1579 C CA . TYR A 1 200 ? 11.320 -9.890 -29.626 1.00 93.19 200 TYR A CA 1
ATOM 1580 C C . TYR A 1 200 ? 10.557 -11.207 -29.764 1.00 93.19 200 TYR A C 1
ATOM 1582 O O . TYR A 1 200 ? 9.634 -11.500 -29.010 1.00 93.19 200 TYR A O 1
ATOM 1590 N N . THR A 1 201 ? 10.960 -12.039 -30.723 1.00 93.69 201 THR A N 1
ATOM 1591 C CA . THR A 1 201 ? 10.282 -13.319 -30.993 1.00 93.69 201 THR A CA 1
ATOM 1592 C C . THR A 1 201 ? 10.766 -14.462 -30.097 1.00 93.69 201 THR A C 1
ATOM 1594 O O . THR A 1 201 ? 10.326 -15.599 -30.260 1.00 93.69 201 THR A O 1
ATOM 1597 N N . SER A 1 202 ? 11.717 -14.203 -29.192 1.00 93.44 202 SER A N 1
ATOM 1598 C CA . SER A 1 202 ? 12.230 -15.185 -28.232 1.00 93.44 202 SER A CA 1
ATOM 1599 C C . SER A 1 202 ? 12.918 -14.526 -27.035 1.00 93.44 202 SER A C 1
ATOM 1601 O O . SER A 1 202 ? 13.501 -13.446 -27.155 1.00 93.44 202 SER A O 1
ATOM 1603 N N . ASP A 1 203 ? 12.972 -15.244 -25.913 1.00 93.69 203 ASP A N 1
ATOM 1604 C CA . ASP A 1 203 ? 13.710 -14.835 -24.708 1.00 93.69 203 ASP A CA 1
ATOM 1605 C C . ASP A 1 203 ? 15.221 -14.690 -24.948 1.00 93.69 203 ASP A C 1
ATOM 1607 O O . ASP A 1 203 ? 15.921 -14.018 -24.193 1.00 93.69 203 ASP A O 1
ATOM 1611 N N . VAL A 1 204 ? 15.762 -15.345 -25.983 1.00 95.06 204 VAL A N 1
ATOM 1612 C CA . VAL A 1 204 ? 17.170 -15.184 -26.377 1.00 95.06 204 VAL A CA 1
ATOM 1613 C C . VAL A 1 204 ? 17.413 -13.750 -26.835 1.00 95.06 204 VAL A C 1
ATOM 1615 O O . VAL A 1 204 ? 18.325 -13.114 -26.321 1.00 95.06 204 VAL A O 1
ATOM 1618 N N . MET A 1 205 ? 16.546 -13.206 -27.696 1.00 94.94 205 MET A N 1
ATOM 1619 C CA . MET A 1 205 ? 16.683 -11.826 -28.177 1.00 94.94 205 MET A CA 1
ATOM 1620 C C . MET A 1 205 ? 16.602 -10.807 -27.037 1.00 94.94 205 MET A C 1
ATOM 1622 O O . 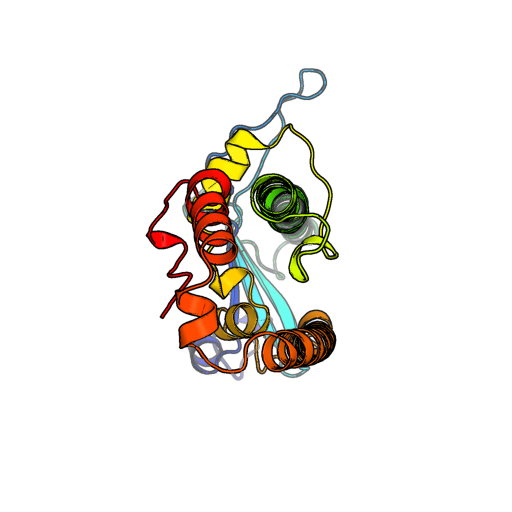MET A 1 205 ? 17.343 -9.835 -27.042 1.00 94.94 205 MET A O 1
ATOM 1626 N N . VAL A 1 206 ? 15.748 -11.045 -26.036 1.00 92.38 206 VAL A N 1
ATOM 1627 C CA . VAL A 1 206 ? 15.643 -10.177 -24.850 1.00 92.38 206 VAL A CA 1
ATOM 1628 C C . VAL A 1 206 ? 16.926 -10.224 -24.012 1.00 92.38 206 VAL A C 1
ATOM 1630 O O . VAL A 1 206 ? 17.420 -9.190 -23.565 1.00 92.38 206 VAL A O 1
ATOM 1633 N N . ARG A 1 207 ? 17.483 -11.423 -23.789 1.00 93.38 207 ARG A N 1
ATOM 1634 C CA . ARG A 1 207 ? 18.714 -11.610 -22.999 1.00 93.38 207 ARG A CA 1
ATOM 1635 C C . ARG A 1 207 ? 19.954 -11.061 -23.693 1.00 93.38 207 ARG A C 1
ATOM 1637 O O . ARG A 1 207 ? 20.864 -10.597 -23.014 1.00 93.38 207 ARG A O 1
ATOM 1644 N N . GLU A 1 208 ? 19.994 -11.154 -25.015 1.00 94.00 208 GLU A N 1
ATOM 1645 C CA . GLU A 1 208 ? 21.138 -10.739 -25.823 1.00 94.00 208 GLU A CA 1
ATOM 1646 C C . GLU A 1 208 ? 21.096 -9.262 -26.217 1.00 94.00 208 GLU A C 1
ATOM 1648 O O . GLU A 1 208 ? 22.099 -8.771 -26.723 1.00 94.00 208 GLU A O 1
ATOM 1653 N N . ASP A 1 209 ? 19.996 -8.545 -25.959 1.00 95.75 209 ASP A N 1
ATOM 1654 C CA . ASP A 1 209 ? 19.884 -7.105 -26.205 1.00 95.75 209 ASP A CA 1
ATOM 1655 C C . ASP A 1 209 ? 20.720 -6.305 -25.185 1.00 95.75 209 ASP A C 1
ATOM 1657 O O . ASP A 1 209 ? 20.304 -6.130 -24.032 1.00 95.75 209 ASP A O 1
ATOM 1661 N N . PRO A 1 210 ? 21.905 -5.797 -25.573 1.00 92.31 210 PRO A N 1
ATOM 1662 C CA . PRO A 1 210 ? 22.814 -5.166 -24.627 1.00 92.31 210 PRO A CA 1
ATOM 1663 C C . PRO A 1 210 ? 22.293 -3.809 -24.135 1.00 92.31 210 PRO A C 1
ATOM 1665 O O . PRO A 1 210 ? 22.626 -3.411 -23.018 1.00 92.31 210 PRO A O 1
ATOM 1668 N N . GLU A 1 211 ? 21.474 -3.112 -24.931 1.00 89.75 211 GLU A N 1
ATOM 1669 C CA . GLU A 1 211 ? 20.887 -1.816 -24.574 1.00 89.75 211 GLU A CA 1
ATOM 1670 C C . GLU A 1 211 ? 19.794 -2.016 -23.521 1.00 89.75 211 GLU A C 1
ATOM 1672 O O . GLU A 1 211 ? 19.786 -1.335 -22.492 1.00 89.75 211 GLU A O 1
ATOM 1677 N N . LEU A 1 212 ? 18.938 -3.026 -23.709 1.00 90.31 212 LEU A N 1
ATOM 1678 C CA . LEU A 1 212 ? 17.927 -3.410 -22.727 1.00 90.31 212 LEU A CA 1
ATOM 1679 C C . LEU A 1 212 ? 18.560 -3.862 -21.404 1.00 90.31 212 LEU A C 1
ATOM 1681 O O . LEU A 1 212 ? 18.125 -3.430 -20.332 1.00 90.31 212 LEU A O 1
ATOM 1685 N N . GLN A 1 213 ? 19.605 -4.696 -21.453 1.00 94.12 213 GLN A N 1
ATOM 1686 C CA . GLN A 1 213 ? 20.299 -5.139 -20.239 1.00 94.12 213 GLN A CA 1
ATOM 1687 C C . GLN A 1 213 ? 20.977 -3.966 -19.512 1.00 94.12 213 GLN A C 1
ATOM 1689 O O . GLN A 1 213 ? 20.892 -3.871 -18.283 1.00 94.12 213 GLN A O 1
ATOM 1694 N N . ALA A 1 214 ? 21.611 -3.046 -20.247 1.00 90.19 214 ALA A N 1
ATOM 1695 C CA . ALA A 1 214 ? 22.212 -1.842 -19.674 1.00 90.19 214 ALA A CA 1
ATOM 1696 C C . ALA A 1 214 ? 21.159 -0.918 -19.042 1.00 90.19 214 ALA A C 1
ATOM 1698 O O . ALA A 1 214 ? 21.376 -0.401 -17.944 1.00 90.19 214 ALA A O 1
ATOM 1699 N N . TRP A 1 215 ? 19.999 -0.765 -19.686 1.00 88.06 215 TRP A N 1
ATOM 1700 C CA . TRP A 1 215 ? 18.870 0.014 -19.179 1.00 88.06 215 TRP A CA 1
ATOM 1701 C C . TRP A 1 215 ? 18.348 -0.526 -17.841 1.00 88.06 215 TRP A C 1
ATOM 1703 O O . TRP A 1 215 ? 18.294 0.218 -16.858 1.00 88.06 215 TRP A O 1
ATOM 1713 N N . VAL A 1 216 ? 18.053 -1.830 -17.753 1.00 89.25 216 VAL A N 1
ATOM 1714 C CA . VAL A 1 216 ? 17.611 -2.467 -16.496 1.00 89.25 216 VAL A CA 1
ATOM 1715 C C . VAL A 1 216 ? 18.688 -2.356 -15.411 1.00 89.25 216 VAL A C 1
ATOM 1717 O O . VAL A 1 216 ? 18.379 -2.065 -14.251 1.00 89.25 216 VAL A O 1
ATOM 1720 N N . ALA A 1 217 ? 19.960 -2.549 -15.773 1.00 88.75 217 ALA A N 1
ATOM 1721 C CA . ALA A 1 217 ? 21.072 -2.449 -14.836 1.00 88.75 217 ALA A CA 1
ATOM 1722 C C . ALA A 1 217 ? 21.246 -1.026 -14.274 1.00 88.75 217 ALA A C 1
ATOM 1724 O O . ALA A 1 217 ? 21.470 -0.883 -13.069 1.00 88.75 217 ALA A O 1
ATOM 1725 N N . GLU A 1 218 ? 21.116 0.019 -15.101 1.00 86.06 218 GLU A N 1
ATOM 1726 C CA . GLU A 1 218 ? 21.204 1.416 -14.652 1.00 86.06 218 GLU A CA 1
ATOM 1727 C C . GLU A 1 218 ? 20.028 1.777 -13.732 1.00 86.06 218 GLU A C 1
ATOM 1729 O O . GLU A 1 218 ? 20.254 2.348 -12.665 1.00 86.06 218 GLU A O 1
ATOM 1734 N N . ILE A 1 219 ? 18.800 1.352 -14.055 1.00 83.25 219 ILE A N 1
ATOM 1735 C CA . ILE A 1 219 ? 17.625 1.540 -13.183 1.00 83.25 219 ILE A CA 1
ATOM 1736 C C . ILE A 1 219 ? 17.848 0.886 -11.819 1.00 83.25 219 ILE A C 1
ATOM 1738 O O . ILE A 1 219 ? 17.643 1.516 -10.780 1.00 83.25 219 ILE A O 1
ATOM 1742 N N . PHE A 1 220 ? 18.290 -0.374 -11.793 1.00 87.12 220 PHE A N 1
ATOM 1743 C CA . PHE A 1 220 ? 18.535 -1.074 -10.535 1.00 87.12 220 PHE A CA 1
ATOM 1744 C C . PHE A 1 220 ? 19.652 -0.414 -9.721 1.00 87.12 220 PHE A C 1
ATOM 1746 O O . PHE A 1 220 ? 19.552 -0.272 -8.498 1.00 87.12 220 PHE A O 1
ATOM 1753 N N . LYS A 1 221 ? 20.728 -0.004 -10.394 1.00 84.50 221 LYS A N 1
ATOM 1754 C CA . LYS A 1 221 ? 21.890 0.583 -9.740 1.00 84.50 221 LYS A CA 1
ATOM 1755 C C . LYS A 1 221 ? 21.603 1.974 -9.193 1.00 84.50 221 LYS A C 1
ATOM 1757 O O . LYS A 1 221 ? 21.830 2.198 -8.009 1.00 84.50 221 LYS A O 1
ATOM 1762 N N . GLU A 1 222 ? 21.137 2.882 -10.038 1.00 83.88 222 GLU A N 1
ATOM 1763 C CA . GLU A 1 222 ? 21.015 4.303 -9.708 1.00 83.88 222 GLU A CA 1
ATOM 1764 C C . GLU A 1 222 ? 19.648 4.614 -9.087 1.00 83.88 222 GLU A C 1
ATOM 1766 O O . GLU A 1 222 ? 19.559 5.364 -8.119 1.00 83.88 222 GLU A O 1
ATOM 1771 N N . GLY A 1 223 ? 18.582 3.979 -9.579 1.00 77.56 223 GLY A N 1
ATOM 1772 C CA . GLY A 1 223 ? 17.229 4.161 -9.060 1.00 77.56 223 GLY A CA 1
ATOM 1773 C C . GLY A 1 223 ? 16.967 3.409 -7.766 1.00 77.56 223 GLY A C 1
ATOM 1774 O O . GLY A 1 223 ? 16.497 3.984 -6.790 1.00 77.56 223 GLY A O 1
ATOM 1775 N N . PHE A 1 224 ? 17.301 2.118 -7.736 1.00 82.44 224 PHE A N 1
ATOM 1776 C CA . PHE A 1 224 ? 17.080 1.255 -6.568 1.00 82.44 224 PHE A CA 1
ATOM 1777 C C . PHE A 1 224 ? 18.305 1.118 -5.660 1.00 82.44 224 PHE A C 1
ATOM 1779 O O . PHE A 1 224 ? 18.274 0.340 -4.705 1.00 82.44 224 PHE A O 1
ATOM 1786 N N . LEU A 1 225 ? 19.375 1.878 -5.920 1.00 85.38 225 LEU A N 1
ATOM 1787 C CA . LEU A 1 225 ? 20.597 1.908 -5.108 1.00 85.38 225 LEU A CA 1
ATOM 1788 C C . LEU A 1 225 ? 21.224 0.519 -4.906 1.00 85.38 225 LEU A C 1
ATOM 1790 O O . LEU A 1 225 ? 21.770 0.228 -3.840 1.00 85.38 225 LEU A O 1
ATOM 1794 N N . GLN A 1 226 ? 21.092 -0.368 -5.900 1.00 86.31 226 GLN A N 1
ATOM 1795 C CA . GLN A 1 226 ? 21.531 -1.769 -5.838 1.00 86.31 226 GLN A CA 1
ATOM 1796 C C . GLN A 1 226 ? 20.933 -2.560 -4.660 1.00 86.31 226 GLN A C 1
ATOM 1798 O O . GLN A 1 226 ? 21.497 -3.568 -4.214 1.00 86.31 226 GLN A O 1
ATOM 1803 N N . ASN A 1 227 ? 19.792 -2.118 -4.127 1.00 83.38 227 ASN A N 1
ATOM 1804 C CA . ASN A 1 227 ? 19.176 -2.753 -2.978 1.00 83.38 227 ASN A CA 1
ATOM 1805 C C . ASN A 1 227 ? 18.575 -4.111 -3.367 1.00 83.38 227 ASN A C 1
ATOM 1807 O O . ASN A 1 227 ? 17.464 -4.183 -3.874 1.00 83.38 227 ASN A O 1
ATOM 1811 N N . LYS A 1 228 ? 19.270 -5.211 -3.059 1.00 85.31 228 LYS A N 1
ATOM 1812 C CA . LYS A 1 228 ? 18.799 -6.576 -3.362 1.00 85.31 228 LYS A CA 1
ATOM 1813 C C . LYS A 1 228 ? 17.446 -6.926 -2.728 1.00 85.31 228 LYS A C 1
ATOM 1815 O O . LYS A 1 228 ? 16.799 -7.862 -3.191 1.00 85.31 228 LYS A O 1
ATOM 1820 N N . SER A 1 229 ? 17.016 -6.212 -1.684 1.00 86.12 229 SER A N 1
ATOM 1821 C CA . SER A 1 229 ? 15.700 -6.430 -1.078 1.00 86.12 229 SER A CA 1
ATOM 1822 C C . SER A 1 229 ? 14.548 -5.827 -1.889 1.00 86.12 229 SER A C 1
ATOM 1824 O O . SER A 1 229 ? 13.401 -6.128 -1.577 1.00 86.12 229 SER A O 1
ATOM 1826 N N . SER A 1 230 ? 14.812 -5.007 -2.917 1.00 83.00 230 SER A N 1
ATOM 1827 C CA . SER A 1 230 ? 13.765 -4.445 -3.783 1.00 83.00 230 SER A CA 1
ATOM 1828 C C . SER A 1 230 ? 13.177 -5.468 -4.769 1.00 83.00 230 SER A C 1
ATOM 1830 O O . SER A 1 230 ? 12.199 -5.172 -5.452 1.00 83.00 230 SER A O 1
ATOM 1832 N N . GLY A 1 231 ? 13.713 -6.693 -4.808 1.00 78.44 231 GLY A N 1
ATOM 1833 C CA . GLY A 1 231 ? 13.250 -7.784 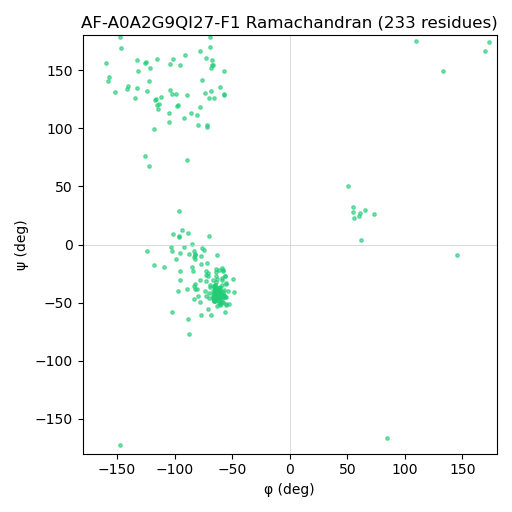-5.667 1.00 78.44 231 GLY A CA 1
ATOM 1834 C C . GLY A 1 231 ? 14.227 -8.109 -6.798 1.00 78.44 231 GLY A C 1
ATOM 1835 O O . GLY A 1 231 ? 15.259 -7.461 -6.964 1.00 78.44 231 GLY A O 1
ATOM 1836 N N . ARG A 1 232 ? 13.922 -9.163 -7.563 1.00 62.47 232 ARG A N 1
ATOM 1837 C CA . ARG A 1 232 ? 14.672 -9.517 -8.776 1.00 62.47 232 ARG A CA 1
ATOM 1838 C C . ARG A 1 232 ? 13.928 -8.989 -9.996 1.00 62.47 232 ARG A C 1
ATOM 1840 O O . ARG A 1 232 ? 12.746 -9.268 -10.143 1.00 62.47 232 ARG A O 1
ATOM 1847 N N . PHE A 1 233 ? 14.647 -8.277 -10.857 1.00 55.41 233 PHE A N 1
ATOM 1848 C CA . PHE A 1 233 ? 14.123 -7.726 -12.110 1.00 55.41 233 PHE A CA 1
ATOM 1849 C C . PHE A 1 233 ? 14.109 -8.746 -13.261 1.00 55.41 233 PHE A C 1
ATOM 1851 O O . PHE A 1 233 ? 13.486 -8.491 -14.282 1.00 55.41 233 PHE A O 1
ATOM 1858 N N . LEU A 1 234 ? 14.779 -9.895 -13.105 1.00 41.78 234 LEU A N 1
ATOM 1859 C CA . LEU A 1 234 ? 14.895 -10.935 -14.131 1.00 41.78 234 LEU A CA 1
ATOM 1860 C C . LEU A 1 234 ? 14.821 -12.329 -13.481 1.00 41.78 234 LEU A C 1
ATOM 1862 O O . LEU A 1 234 ? 15.477 -12.577 -12.459 1.00 41.78 234 LEU A O 1
ATOM 1866 N N . LYS A 1 235 ? 14.015 -13.217 -14.068 1.00 34.34 235 LYS A N 1
ATOM 1867 C CA . LYS A 1 235 ? 14.163 -14.674 -13.959 1.00 34.34 235 LYS A CA 1
ATOM 1868 C C . LYS A 1 235 ? 14.837 -15.178 -15.224 1.00 34.34 235 LYS A C 1
ATOM 1870 O O . LYS A 1 235 ? 14.505 -14.634 -16.296 1.00 34.34 235 LYS A O 1
#

Organism: Aquarana catesbeiana (NCBI:txid8400)

Sequence (235 aa):
MVASSLGTSTNLETELQDGHIFIADYKILEKIPTNTIKEKKQYLAAPMCLLWKNPQDQLVPIAIQLSQTPGEHTPVFLPSDSKFDWLLAKIWVRNADFQVHEIDAHFLRTHLLAEVFSIATIRQLPLGHPLHKCVVIGNGGVPVLLKRAMKGVTYSSLCLPDNIASRGMDSIPNYLYRDDGMKIWSAVESFVSNIINYYYTSDVMVREDPELQAWVAEIFKEGFLQNKSSGRFLK

Mean predicted aligned error: 6.89 Å